Protein AF-A0A346AWP7-F1 (afdb_monomer)

InterPro domains:
  IPR001387 Cro/C1-type, helix-turn-helix domain [PF01381] (228-281)
  IPR001387 Cro/C1-type, helix-turn-helix domain [PS50943] (43-97)
  IPR001387 Cro/C1-type, helix-turn-helix domain [PS50943] (144-189)
  IPR001387 Cro/C1-type, helix-turn-helix domain [PS50943] (228-282)
  IPR001387 Cro/C1-type, helix-turn-helix domain [SM00530] (42-97)
  IPR001387 Cro/C1-type, helix-turn-helix domain [SM00530] (116-189)
  IPR001387 Cro/C1-type, helix-turn-helix domain [SM00530] (227-282)
  IPR001387 Cro/C1-type, helix-turn-helix domain [cd00093] (37-97)
  IPR001387 Cro/C1-type, helix-turn-helix domain [cd00093] (144-189)
  IPR001387 Cro/C1-type, helix-turn-helix domain [cd00093] (225-282)
  IPR010982 Lambda repressor-like, DNA-binding domain superfamily [G3DSA:1.10.260.40] (39-101)
  IPR010982 Lambda repressor-like, DNA-binding domain superfamily [G3DSA:1.10.260.40] (130-193)
  IPR010982 Lambda repressor-like, DNA-binding domain superfamily [G3DSA:1.10.260.40] (207-285)
  IPR010982 Lambda repressor-like, DNA-binding domain superfamily [SSF47413] (32-103)
  IPR010982 Lambda repressor-like, DNA-binding domain superfamily [SSF47413] (128-192)
  IPR010982 Lambda repressor-like, DNA-binding domain superfamily [SSF47413] (218-283)

Radius of gyration: 27.84 Å; Cα contacts (8 Å, |Δi|>4): 263; chains: 1; bounding box: 75×53×69 Å

Structure (mmCIF, N/CA/C/O backbone):
data_AF-A0A346AWP7-F1
#
_entry.id   AF-A0A346AWP7-F1
#
loop_
_atom_site.group_PDB
_atom_site.id
_atom_site.type_symbol
_atom_site.label_atom_id
_atom_site.label_alt_id
_atom_site.label_comp_id
_atom_site.label_asym_id
_atom_site.label_entity_id
_atom_site.label_seq_id
_atom_site.pdbx_PDB_ins_code
_atom_site.Cartn_x
_atom_site.Cartn_y
_atom_site.Cartn_z
_atom_site.occupancy
_atom_site.B_iso_or_equiv
_atom_site.auth_seq_id
_atom_site.auth_comp_id
_atom_site.auth_asym_id
_atom_site.auth_atom_id
_atom_site.pdbx_PDB_model_num
ATOM 1 N N . MET A 1 1 ? -37.445 35.621 18.943 1.00 57.72 1 MET A N 1
ATOM 2 C CA . MET A 1 1 ? -38.333 35.367 20.108 1.00 57.72 1 MET A CA 1
ATOM 3 C C . MET A 1 1 ? -38.925 33.946 20.122 1.00 57.72 1 MET A C 1
ATOM 5 O O . MET A 1 1 ? -38.941 33.334 21.184 1.00 57.72 1 MET A O 1
ATOM 9 N N . ASN A 1 2 ? -39.336 33.383 18.973 1.00 60.34 2 ASN A N 1
ATOM 10 C CA . ASN A 1 2 ? -39.940 32.038 18.894 1.00 60.34 2 ASN A CA 1
ATOM 11 C C . ASN A 1 2 ? -38.971 30.873 19.168 1.00 60.34 2 ASN A C 1
ATOM 13 O O . ASN A 1 2 ? -39.321 30.001 19.951 1.00 60.34 2 ASN A O 1
ATOM 17 N N . ALA A 1 3 ? -37.734 30.892 18.654 1.00 64.31 3 ALA A N 1
ATOM 18 C CA . ALA A 1 3 ? -36.757 29.816 18.896 1.00 64.31 3 ALA A CA 1
ATOM 19 C C . ALA A 1 3 ? -36.434 29.596 20.389 1.00 64.31 3 ALA A C 1
ATOM 21 O O . ALA A 1 3 ? -36.324 28.461 20.845 1.00 64.31 3 ALA A O 1
ATOM 22 N N . LYS A 1 4 ? -36.370 30.681 21.176 1.00 68.50 4 LYS A N 1
ATOM 23 C CA . LYS A 1 4 ? -36.145 30.625 22.631 1.00 68.50 4 LYS A CA 1
ATOM 24 C C . LYS A 1 4 ? -37.329 29.979 23.360 1.00 68.50 4 LYS A C 1
ATOM 26 O O . LYS A 1 4 ? -37.122 29.154 24.241 1.00 68.50 4 LYS A O 1
ATOM 31 N N . LYS A 1 5 ? -38.567 30.302 22.960 1.00 75.56 5 LYS A N 1
ATOM 32 C CA . LYS A 1 5 ? -39.781 29.665 23.500 1.00 75.56 5 LYS A CA 1
ATOM 33 C C . LYS A 1 5 ? -39.853 28.185 23.129 1.00 75.56 5 LYS A C 1
ATOM 35 O O . LYS A 1 5 ? -40.198 27.379 23.987 1.00 75.56 5 LYS A O 1
ATOM 40 N N . THR A 1 6 ? -39.494 27.829 21.894 1.00 78.81 6 THR A N 1
ATOM 41 C CA . THR A 1 6 ? -39.440 26.432 21.449 1.00 78.81 6 THR A CA 1
ATOM 42 C C . THR A 1 6 ? -38.424 25.652 22.273 1.00 78.81 6 THR A C 1
ATOM 44 O O . THR A 1 6 ? -38.807 24.666 22.882 1.00 78.81 6 THR A O 1
ATOM 47 N N . PHE A 1 7 ? -37.188 26.147 22.408 1.00 78.56 7 PHE A N 1
ATOM 48 C CA . PHE A 1 7 ? -36.145 25.510 23.219 1.00 78.56 7 PHE A CA 1
ATOM 49 C C . PHE A 1 7 ? -36.567 25.300 24.678 1.00 78.56 7 PHE A C 1
ATOM 51 O O . PHE A 1 7 ? -36.438 24.197 25.196 1.00 78.56 7 PHE A O 1
ATOM 58 N N . ILE A 1 8 ? -37.136 26.325 25.325 1.00 82.12 8 ILE A N 1
ATOM 59 C CA . ILE A 1 8 ? -37.627 26.219 26.709 1.00 82.12 8 ILE A CA 1
ATOM 60 C C . ILE A 1 8 ? -38.725 25.153 26.817 1.00 82.12 8 ILE A C 1
ATOM 62 O O . ILE A 1 8 ? -38.750 24.380 27.770 1.00 82.12 8 ILE A O 1
ATOM 66 N N . LYS A 1 9 ? -39.623 25.071 25.829 1.00 83.62 9 LYS A N 1
ATOM 67 C CA . LYS A 1 9 ? -40.693 24.068 25.806 1.00 83.62 9 LYS A CA 1
ATOM 68 C C . LYS A 1 9 ? -40.135 22.654 25.621 1.00 83.62 9 LYS A C 1
ATOM 70 O O . LYS A 1 9 ? -40.591 21.742 26.306 1.00 83.62 9 LYS A O 1
ATOM 75 N N . THR A 1 10 ? -39.138 22.480 24.753 1.00 81.69 10 THR A N 1
ATOM 76 C CA . THR A 1 10 ? -38.460 21.193 24.538 1.00 81.69 10 THR A CA 1
ATOM 77 C C . THR A 1 10 ? -37.672 20.765 25.775 1.00 81.69 10 THR A C 1
ATOM 79 O O . THR A 1 10 ? -37.788 19.619 26.193 1.00 81.69 10 THR A O 1
ATOM 82 N N . ALA A 1 11 ? -36.943 21.689 26.407 1.00 75.69 11 ALA A N 1
ATOM 83 C CA . ALA A 1 11 ? -36.189 21.437 27.633 1.00 75.69 11 ALA A CA 1
ATOM 84 C C . ALA A 1 11 ? -37.111 21.071 28.807 1.00 75.69 11 ALA A C 1
ATOM 86 O O . ALA A 1 11 ? -36.860 20.095 29.504 1.00 75.69 11 ALA A O 1
ATOM 87 N N . ASN A 1 12 ? -38.227 21.789 28.981 1.00 80.38 12 ASN A N 1
ATOM 88 C CA . ASN A 1 12 ? -39.215 21.481 30.020 1.00 80.38 12 ASN A CA 1
ATOM 89 C C . ASN A 1 12 ? -39.913 20.136 29.789 1.00 80.38 12 ASN A C 1
ATOM 91 O O . ASN A 1 12 ? -40.247 19.450 30.754 1.00 80.38 12 ASN A O 1
ATOM 95 N N . LYS A 1 13 ? -40.144 19.758 28.525 1.00 83.56 13 LYS A N 1
ATOM 96 C CA . LYS A 1 13 ? -40.676 18.438 28.177 1.00 83.56 13 LYS A CA 1
ATOM 97 C C . LYS A 1 13 ? -39.662 17.343 28.517 1.00 83.56 13 LYS A C 1
ATOM 99 O O . LYS A 1 13 ? -40.009 16.441 29.261 1.00 83.56 13 LYS A O 1
ATOM 104 N N . ALA A 1 14 ? -38.410 17.488 28.083 1.00 78.69 14 ALA A N 1
ATOM 105 C CA . ALA A 1 14 ? -37.340 16.541 28.398 1.00 78.69 14 ALA A CA 1
ATOM 106 C C . ALA A 1 14 ? -37.115 16.390 29.914 1.00 78.69 14 ALA A C 1
ATOM 108 O O . ALA A 1 14 ? -36.948 15.280 30.404 1.00 78.69 14 ALA A O 1
ATOM 109 N N . ALA A 1 15 ? -37.175 17.491 30.670 1.00 73.56 15 ALA A N 1
ATOM 110 C CA . ALA A 1 15 ? -37.084 17.456 32.127 1.00 73.56 15 ALA A CA 1
ATOM 111 C C . ALA A 1 15 ? -38.273 16.717 32.763 1.00 73.56 15 ALA A C 1
ATOM 113 O O . ALA A 1 15 ? -38.075 15.888 33.645 1.00 73.56 15 ALA A O 1
ATOM 114 N N . ARG A 1 16 ? -39.511 16.971 32.311 1.00 75.31 16 ARG A N 1
ATOM 115 C CA . ARG A 1 16 ? -40.692 16.224 32.780 1.00 75.31 16 ARG A CA 1
ATOM 116 C C . ARG A 1 16 ? -40.589 14.739 32.462 1.00 75.31 16 ARG A C 1
ATOM 118 O O . ARG A 1 16 ? -40.820 13.937 33.356 1.00 75.31 16 ARG A O 1
ATOM 125 N N . ASP A 1 17 ? -40.210 14.396 31.237 1.00 78.38 17 ASP A N 1
ATOM 126 C CA . ASP A 1 17 ? -40.039 13.011 30.798 1.00 78.38 17 ASP A CA 1
ATOM 127 C C . ASP A 1 17 ? -38.960 12.302 31.645 1.00 78.38 17 ASP A C 1
ATOM 129 O O . ASP A 1 17 ? -39.141 11.153 32.033 1.00 78.38 17 ASP A O 1
ATOM 133 N N . PHE A 1 18 ? -37.890 13.009 32.034 1.00 67.31 18 PHE A N 1
ATOM 134 C CA . PHE A 1 18 ? -36.854 12.510 32.946 1.00 67.31 18 PHE A CA 1
ATOM 135 C C . PHE A 1 18 ? -37.365 12.256 34.375 1.00 67.31 18 PHE A C 1
ATOM 137 O O . PHE A 1 18 ? -37.053 11.223 34.961 1.00 67.31 18 PHE A O 1
ATOM 144 N N . TYR A 1 19 ? -38.155 13.171 34.949 1.00 68.69 19 TYR A N 1
ATOM 145 C CA . TYR A 1 19 ? -38.701 13.003 36.306 1.00 68.69 19 TYR A CA 1
ATOM 146 C C . TYR A 1 19 ? -39.868 12.006 36.382 1.00 68.69 19 TYR A C 1
ATOM 148 O O . TYR A 1 19 ? -40.135 11.479 37.461 1.00 68.69 19 TYR A O 1
ATOM 156 N N . LEU A 1 20 ? -40.559 11.760 35.263 1.00 70.94 20 LEU A N 1
ATOM 157 C CA . LEU A 1 20 ? -41.672 10.810 35.148 1.00 70.94 20 LEU A CA 1
ATOM 158 C C . LEU A 1 20 ? -41.229 9.402 34.714 1.00 70.94 20 LEU A C 1
ATOM 160 O O . LEU A 1 20 ? -42.040 8.481 34.764 1.00 70.94 20 LEU A O 1
ATOM 164 N N . ALA A 1 21 ? -39.976 9.220 34.287 1.00 72.00 21 ALA A N 1
ATOM 165 C CA . ALA A 1 21 ? -39.452 7.916 33.903 1.00 72.00 21 ALA A CA 1
ATOM 166 C C . ALA A 1 21 ? -39.427 6.952 35.105 1.00 72.00 21 ALA A C 1
ATOM 168 O O . ALA A 1 21 ? -38.843 7.252 36.147 1.00 72.00 21 ALA A O 1
ATOM 169 N N . GLU A 1 22 ? -40.020 5.764 34.945 1.00 54.31 22 GLU A N 1
ATOM 170 C CA . GLU A 1 22 ? -40.082 4.728 35.992 1.00 54.31 22 GLU A CA 1
ATOM 171 C C . GLU A 1 22 ? -38.691 4.227 36.421 1.00 54.31 22 GLU A C 1
ATOM 173 O O . GLU A 1 22 ? -38.483 3.857 37.577 1.00 54.31 22 GLU A O 1
ATOM 178 N N . LYS A 1 23 ? -37.709 4.266 35.510 1.00 58.88 23 LYS A N 1
ATOM 179 C CA . LYS A 1 23 ? -36.294 4.017 35.804 1.00 58.88 23 LYS A CA 1
ATOM 180 C C . LYS A 1 23 ? -35.550 5.339 35.941 1.00 58.88 23 LYS A C 1
ATOM 182 O O . LYS A 1 23 ? -35.207 5.975 34.946 1.00 58.88 23 LYS A O 1
ATOM 187 N N . LYS A 1 24 ? -35.249 5.720 37.182 1.00 59.69 24 LYS A N 1
ATOM 188 C CA . LYS A 1 24 ? -34.277 6.782 37.460 1.00 59.69 24 LYS A CA 1
ATOM 189 C C . LYS A 1 24 ? -32.898 6.351 36.933 1.00 59.69 24 LYS A C 1
ATOM 191 O O . LYS A 1 24 ? -32.563 5.172 37.061 1.00 59.69 24 LYS A O 1
ATOM 196 N N . PRO A 1 25 ? -32.099 7.264 36.355 1.00 60.28 25 PRO A N 1
ATOM 197 C CA . PRO A 1 25 ? -30.738 6.938 35.958 1.00 60.28 25 PRO A CA 1
ATOM 198 C C . PRO A 1 25 ? -29.930 6.521 37.185 1.00 60.28 25 PRO A C 1
ATOM 200 O O . PRO A 1 25 ? -29.925 7.219 38.200 1.00 60.28 25 PRO A O 1
ATOM 203 N N . ASP A 1 26 ? -29.261 5.380 37.078 1.00 64.81 26 ASP A N 1
ATOM 204 C CA . ASP A 1 26 ? -28.349 4.884 38.099 1.00 64.81 26 ASP A CA 1
ATOM 205 C C . ASP A 1 26 ? -27.021 5.654 38.008 1.00 64.81 26 ASP A C 1
ATOM 207 O O . ASP A 1 26 ? -26.216 5.438 37.103 1.00 64.81 26 ASP A O 1
ATOM 211 N N . VAL A 1 27 ? -26.839 6.609 38.921 1.00 68.06 27 VAL A N 1
ATOM 212 C CA . VAL A 1 27 ? -25.630 7.441 39.087 1.00 68.06 27 VAL A CA 1
ATOM 213 C C . VAL A 1 27 ? -24.784 6.971 40.274 1.00 68.06 27 VAL A C 1
ATOM 215 O O . VAL A 1 27 ? -24.071 7.756 40.894 1.00 68.06 27 VAL A O 1
ATOM 218 N N . THR A 1 28 ? -24.877 5.690 40.630 1.00 78.06 28 THR A N 1
ATOM 219 C CA . THR A 1 28 ? -24.022 5.121 41.673 1.00 78.06 28 THR A CA 1
ATOM 220 C C . THR A 1 28 ? -22.543 5.190 41.289 1.00 78.06 28 THR A C 1
ATOM 222 O O . THR A 1 28 ? -22.169 5.089 40.119 1.00 78.06 28 THR A O 1
ATOM 225 N N . GLU A 1 29 ? -21.682 5.309 42.302 1.00 72.81 29 GLU A N 1
ATOM 226 C CA . GLU A 1 29 ? -20.222 5.232 42.140 1.00 72.81 29 GLU A CA 1
ATOM 227 C C . GLU A 1 29 ? -19.794 3.940 41.427 1.00 72.81 29 GLU A C 1
ATOM 229 O O . GLU A 1 29 ? -18.888 3.960 40.602 1.00 72.81 29 GLU A O 1
ATOM 234 N N . LEU A 1 30 ? 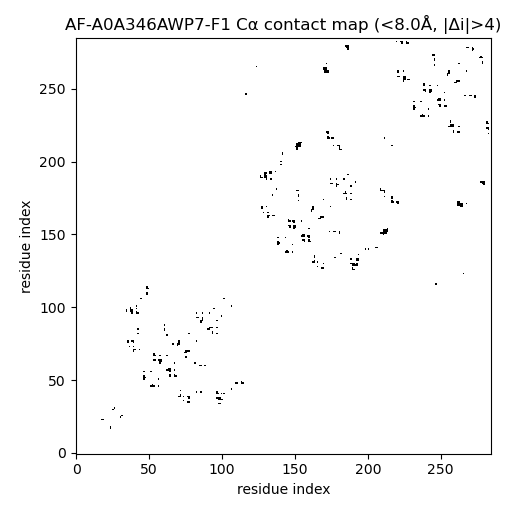-20.500 2.831 41.674 1.00 73.94 30 LEU A N 1
ATOM 235 C CA . LEU A 1 30 ? -20.286 1.555 40.985 1.00 73.94 30 LEU A CA 1
ATOM 236 C C . LEU A 1 30 ? -20.504 1.689 39.475 1.00 73.94 30 LEU A C 1
ATOM 238 O O . LEU A 1 30 ? -19.627 1.335 38.688 1.00 73.94 30 LEU A O 1
ATOM 242 N N . ARG A 1 31 ? -21.633 2.277 39.061 1.00 77.81 31 ARG A N 1
ATOM 243 C CA . ARG A 1 31 ? -21.928 2.491 37.644 1.00 77.81 31 ARG A CA 1
ATOM 244 C C . ARG A 1 31 ? -20.941 3.460 36.994 1.00 77.81 31 ARG A C 1
ATOM 246 O O . ARG A 1 31 ? -20.563 3.278 35.838 1.00 77.81 31 ARG A O 1
ATOM 253 N N . TRP A 1 32 ? -20.495 4.476 37.730 1.00 80.31 32 TRP A N 1
ATOM 254 C CA . TRP A 1 32 ? -19.457 5.395 37.267 1.00 80.31 32 TRP A CA 1
ATOM 255 C C . TRP A 1 32 ? -18.111 4.690 37.047 1.00 80.31 32 TRP A C 1
ATOM 257 O O . TRP A 1 32 ? -17.480 4.895 36.008 1.00 80.31 32 TRP A O 1
ATOM 267 N N . MET A 1 33 ? -17.699 3.819 37.971 1.00 82.75 33 MET A N 1
ATOM 268 C CA . MET A 1 33 ? -16.484 3.011 37.834 1.00 82.75 33 MET A CA 1
ATOM 269 C C . MET A 1 33 ? -16.548 2.089 36.612 1.00 82.75 33 MET A C 1
ATOM 271 O O . MET A 1 33 ? -15.584 2.043 35.855 1.00 82.75 33 MET A O 1
ATOM 275 N N . GLU A 1 34 ? -17.681 1.428 36.361 1.00 85.38 34 GLU A N 1
ATOM 276 C CA . GLU A 1 34 ? -17.884 0.594 35.164 1.00 85.38 34 GLU A CA 1
ATOM 277 C C . GLU A 1 34 ? -17.742 1.394 33.861 1.00 85.38 34 GLU A C 1
ATOM 279 O O . GLU A 1 34 ? -17.097 0.954 32.910 1.00 85.38 34 GLU A O 1
ATOM 284 N N . VAL A 1 35 ? -18.315 2.601 33.807 1.00 86.56 35 VAL A N 1
ATOM 285 C CA . VAL A 1 35 ? -18.195 3.480 32.633 1.00 86.56 35 VAL A CA 1
ATOM 286 C C . VAL A 1 35 ? -16.736 3.881 32.406 1.00 86.56 35 VAL A C 1
ATOM 288 O O . VAL A 1 35 ? -16.258 3.855 31.272 1.00 86.56 35 VAL A O 1
ATOM 291 N N . GLN A 1 36 ? -16.014 4.235 33.472 1.00 90.50 36 GLN A N 1
ATOM 292 C CA . GLN A 1 36 ? -14.599 4.601 33.386 1.00 90.50 36 GLN A CA 1
ATOM 293 C C . GLN A 1 36 ? -13.711 3.418 32.994 1.00 90.50 36 GLN A C 1
ATOM 295 O O . GLN A 1 36 ? -12.781 3.584 32.202 1.00 90.50 36 GLN A O 1
ATOM 300 N N . GLU A 1 37 ? -14.015 2.230 33.511 1.00 88.69 37 GLU A N 1
ATOM 301 C CA . GLU A 1 37 ? -13.379 0.971 33.137 1.00 88.69 37 GLU A CA 1
ATOM 302 C C . GLU A 1 37 ? -13.527 0.714 31.637 1.00 88.69 37 GLU A C 1
ATOM 304 O O . GLU A 1 37 ? -12.525 0.544 30.942 1.00 88.69 37 GLU A O 1
ATOM 309 N N . ARG A 1 38 ? -14.756 0.789 31.117 1.00 90.62 38 ARG A N 1
ATOM 310 C CA . ARG A 1 38 ? -15.041 0.588 29.693 1.00 90.62 38 ARG A CA 1
ATOM 311 C C . ARG A 1 38 ? -14.320 1.602 28.811 1.00 90.62 38 ARG A C 1
ATOM 313 O O . ARG A 1 38 ? -13.653 1.215 27.856 1.00 90.62 38 ARG A O 1
ATOM 320 N N . ILE A 1 39 ? -14.389 2.893 29.148 1.00 92.69 39 ILE A N 1
ATOM 321 C CA . ILE A 1 39 ? -13.663 3.935 28.403 1.00 92.69 39 ILE A CA 1
ATOM 322 C C . ILE A 1 39 ? -12.169 3.611 28.380 1.00 92.69 39 ILE A C 1
ATOM 324 O O . ILE A 1 39 ? -11.540 3.657 27.325 1.00 92.69 39 ILE A O 1
ATOM 328 N N . ARG A 1 40 ? -11.586 3.254 29.530 1.00 93.19 40 ARG A N 1
ATOM 329 C CA . ARG A 1 40 ? -10.167 2.900 29.614 1.00 93.19 40 ARG A CA 1
ATOM 330 C C . ARG A 1 40 ? -9.833 1.716 28.710 1.00 93.19 40 ARG A C 1
ATOM 332 O O . ARG A 1 40 ? -8.873 1.812 27.946 1.00 93.19 40 ARG A O 1
ATOM 339 N N . GLN A 1 41 ? -10.604 0.634 28.786 1.00 89.75 41 GLN A N 1
ATOM 340 C CA . GLN A 1 41 ? -10.407 -0.558 27.961 1.00 89.75 41 GLN A CA 1
ATOM 341 C C . GLN A 1 41 ? -10.474 -0.214 26.472 1.00 89.75 41 GLN A C 1
ATOM 343 O O . GLN A 1 41 ? -9.572 -0.590 25.726 1.00 89.75 41 GLN A O 1
ATOM 348 N N . ASN A 1 42 ? -11.450 0.598 26.064 1.00 90.81 42 ASN A N 1
ATOM 349 C CA . ASN A 1 42 ? -11.592 1.057 24.685 1.00 90.81 42 ASN A CA 1
ATOM 350 C C . ASN A 1 42 ? -10.359 1.842 24.224 1.00 90.81 42 ASN A C 1
ATOM 352 O O . ASN A 1 42 ? -9.793 1.533 23.181 1.00 90.81 42 ASN A O 1
ATOM 356 N N . LEU A 1 43 ? -9.883 2.817 25.005 1.00 92.31 43 LEU A N 1
ATOM 357 C CA . LEU A 1 43 ? -8.692 3.603 24.651 1.00 92.31 43 LEU A CA 1
ATOM 358 C C . LEU A 1 43 ? -7.418 2.744 24.578 1.00 92.31 43 LEU A C 1
ATOM 360 O O . LEU A 1 43 ? -6.604 2.930 23.671 1.00 92.31 43 LEU A O 1
ATOM 364 N N . VAL A 1 44 ? -7.250 1.789 25.501 1.00 90.31 44 VAL A N 1
ATOM 365 C CA . VAL A 1 44 ? -6.139 0.820 25.482 1.00 90.31 44 VAL A CA 1
ATOM 366 C C . VAL A 1 44 ? -6.210 -0.050 24.231 1.00 90.31 44 VAL A C 1
ATOM 368 O O . VAL A 1 44 ? -5.194 -0.230 23.557 1.00 90.31 44 VAL A O 1
ATOM 371 N N . LEU A 1 45 ? -7.401 -0.548 23.902 1.00 85.88 45 LEU A N 1
ATOM 372 C CA . LEU A 1 45 ? -7.664 -1.353 22.717 1.00 85.88 45 LEU A CA 1
ATOM 373 C C . LEU A 1 45 ? -7.319 -0.558 21.456 1.00 85.88 45 LEU A C 1
ATOM 375 O O . LEU A 1 45 ? -6.495 -1.030 20.681 1.00 85.88 45 LEU A O 1
ATOM 379 N N . ILE A 1 46 ? -7.810 0.681 21.301 1.00 86.19 46 ILE A N 1
ATOM 380 C CA . ILE A 1 46 ? -7.417 1.564 20.188 1.00 86.19 46 ILE A CA 1
ATOM 381 C C . ILE A 1 46 ? -5.895 1.740 20.137 1.00 86.19 46 ILE A C 1
ATOM 383 O O . ILE A 1 46 ? -5.285 1.554 19.088 1.00 86.19 46 ILE A O 1
ATOM 387 N N . ARG A 1 47 ? -5.231 2.052 21.254 1.00 89.75 47 ARG A N 1
ATOM 388 C CA . ARG A 1 47 ? -3.771 2.236 21.244 1.00 89.75 47 ARG A CA 1
ATOM 389 C C . ARG A 1 47 ? -3.035 0.972 20.778 1.00 89.75 47 ARG A C 1
ATOM 391 O O . ARG A 1 47 ? -2.108 1.064 19.969 1.00 89.75 47 ARG A O 1
ATOM 398 N N . ASN A 1 48 ? -3.434 -0.189 21.294 1.00 84.19 48 ASN A N 1
ATOM 399 C CA . ASN A 1 48 ? -2.848 -1.482 20.943 1.00 84.19 48 ASN A CA 1
ATOM 400 C C . ASN A 1 48 ? -3.125 -1.849 19.481 1.00 84.19 48 ASN A C 1
ATOM 402 O O . ASN A 1 48 ? -2.218 -2.309 18.793 1.00 84.19 48 ASN A O 1
ATOM 406 N N . MET A 1 49 ? -4.333 -1.568 18.992 1.00 76.31 49 MET A N 1
ATOM 407 C CA . MET A 1 49 ? -4.749 -1.737 17.599 1.00 76.31 49 MET A CA 1
ATOM 408 C C . MET A 1 49 ? -3.831 -0.987 16.627 1.00 76.31 49 MET A C 1
ATOM 410 O O . MET A 1 49 ? -3.433 -1.522 15.596 1.00 76.31 49 MET A O 1
ATOM 414 N N . TYR A 1 50 ? -3.413 0.226 16.982 1.00 79.19 50 TYR A N 1
ATOM 415 C CA . TYR A 1 50 ? -2.450 0.994 16.189 1.00 79.19 50 TYR A CA 1
ATOM 416 C C . TYR A 1 50 ? -0.978 0.629 16.479 1.00 79.19 50 TYR A C 1
ATOM 418 O O . TYR A 1 50 ? -0.067 1.273 15.955 1.00 79.19 50 TYR A O 1
ATOM 426 N N . GLY A 1 51 ? -0.716 -0.396 17.300 1.00 78.00 51 GLY A N 1
ATOM 427 C CA . GLY A 1 51 ? 0.627 -0.890 17.617 1.00 78.00 51 GLY A CA 1
ATOM 428 C C . GLY A 1 51 ? 1.505 0.120 18.358 1.00 78.00 51 GLY A C 1
ATOM 429 O O . GLY A 1 51 ? 2.733 0.057 18.272 1.00 78.00 51 GLY A O 1
ATOM 430 N N . MET A 1 52 ? 0.897 1.089 19.045 1.00 84.75 52 MET A N 1
ATOM 431 C CA . MET A 1 52 ? 1.619 2.187 19.678 1.00 84.75 52 MET A CA 1
ATOM 432 C C . MET A 1 52 ? 2.013 1.827 21.108 1.00 84.75 52 MET A C 1
ATOM 434 O O . MET A 1 52 ? 1.195 1.348 21.894 1.00 84.75 52 MET A O 1
ATOM 438 N N . SER A 1 53 ? 3.254 2.135 21.492 1.00 90.88 53 SER A N 1
ATOM 439 C CA . SER A 1 53 ? 3.633 2.131 22.907 1.00 90.88 53 SER A CA 1
ATOM 440 C C . SER A 1 53 ? 2.911 3.258 23.654 1.00 90.88 53 SER A C 1
ATOM 442 O O . SER A 1 53 ? 2.510 4.256 23.052 1.00 90.88 53 SER A O 1
ATOM 444 N N . GLN A 1 54 ? 2.775 3.139 24.977 1.00 92.31 54 GLN A N 1
ATOM 445 C CA . GLN A 1 54 ? 2.191 4.200 25.814 1.00 92.31 54 GLN A CA 1
ATOM 446 C C . GLN A 1 54 ? 2.897 5.546 25.606 1.00 92.31 54 GLN A C 1
ATOM 448 O O . GLN A 1 54 ? 2.243 6.579 25.496 1.00 92.31 54 GLN A O 1
ATOM 453 N N . LYS A 1 55 ? 4.233 5.522 25.497 1.00 91.75 55 LYS A N 1
ATOM 454 C CA . LYS A 1 55 ? 5.045 6.715 25.241 1.00 91.75 55 LYS A CA 1
ATOM 455 C C . LYS A 1 55 ? 4.757 7.304 23.861 1.00 91.75 55 LYS A C 1
ATOM 457 O O . LYS A 1 55 ? 4.446 8.481 23.774 1.00 91.75 55 LYS A O 1
ATOM 462 N N . HIS A 1 56 ? 4.784 6.481 22.813 1.00 90.12 56 HIS A N 1
ATOM 463 C CA . HIS A 1 56 ? 4.520 6.945 21.451 1.00 90.12 56 HIS A CA 1
ATOM 464 C C . HIS A 1 56 ? 3.100 7.513 21.306 1.00 90.12 56 HIS A C 1
ATOM 466 O O . HIS A 1 56 ? 2.917 8.561 20.698 1.00 90.12 56 HIS A O 1
ATOM 472 N N . CYS A 1 57 ? 2.104 6.866 21.916 1.00 91.50 57 CYS A N 1
ATOM 473 C CA . CYS A 1 57 ? 0.730 7.363 21.941 1.00 91.50 57 CYS A CA 1
ATOM 474 C C . CYS A 1 57 ? 0.629 8.708 22.674 1.00 91.50 57 CYS A C 1
ATOM 476 O O . CYS A 1 57 ? -0.000 9.639 22.182 1.00 91.50 57 CYS A O 1
ATOM 478 N N . ALA A 1 58 ? 1.292 8.841 23.825 1.00 93.62 58 ALA A N 1
ATOM 479 C CA . ALA A 1 58 ? 1.322 10.096 24.563 1.00 93.62 58 ALA A CA 1
ATOM 480 C C . ALA A 1 58 ? 1.953 11.229 23.741 1.00 93.62 58 ALA A C 1
ATOM 482 O O . ALA A 1 58 ? 1.355 12.297 23.631 1.00 93.62 58 ALA A O 1
ATOM 483 N N . ASP A 1 59 ? 3.099 10.971 23.107 1.00 92.19 59 ASP A N 1
ATOM 484 C CA . ASP A 1 59 ? 3.790 11.943 22.258 1.00 92.19 59 ASP A CA 1
ATOM 485 C C . ASP A 1 59 ? 2.907 12.364 21.066 1.00 92.19 59 ASP A C 1
ATOM 487 O O . ASP A 1 59 ? 2.769 13.554 20.787 1.00 92.19 59 ASP A O 1
ATOM 491 N N . LEU A 1 60 ? 2.234 11.405 20.416 1.00 91.25 60 LEU A N 1
ATOM 492 C CA . LEU A 1 60 ? 1.328 11.651 19.288 1.00 91.25 60 LEU A CA 1
ATOM 493 C C . LEU A 1 60 ? 0.113 12.504 19.674 1.00 91.25 60 LEU A C 1
ATOM 495 O O . LEU A 1 60 ? -0.293 13.390 18.926 1.00 91.25 60 LEU A O 1
ATOM 499 N N . LEU A 1 61 ? -0.487 12.223 20.831 1.00 91.81 61 LEU A N 1
ATOM 500 C CA . LEU A 1 61 ? -1.682 12.920 21.309 1.00 91.81 61 LEU A CA 1
ATOM 501 C C . LEU A 1 61 ? -1.352 14.232 22.040 1.00 91.81 61 LEU A C 1
ATOM 503 O O . LEU A 1 61 ? -2.264 14.950 22.454 1.00 91.81 61 LEU A O 1
ATOM 507 N N . GLY A 1 62 ? -0.069 14.547 22.241 1.00 92.00 62 GLY A N 1
ATOM 508 C CA . GLY A 1 62 ? 0.359 15.685 23.056 1.00 92.00 62 GLY A CA 1
ATOM 509 C C . GLY A 1 62 ? -0.044 15.542 24.530 1.00 92.00 62 GLY A C 1
ATOM 510 O O . GLY A 1 62 ? -0.425 16.520 25.176 1.00 92.00 62 GLY A O 1
ATOM 511 N N . LEU A 1 63 ? -0.018 14.315 25.053 1.00 93.19 63 LEU A N 1
ATOM 512 C CA . LEU A 1 63 ? -0.321 13.964 26.439 1.00 93.19 63 LEU A CA 1
ATOM 513 C C . LEU A 1 63 ? 0.960 13.612 27.204 1.00 93.19 63 LEU A C 1
ATOM 515 O O . LEU A 1 63 ? 1.985 13.262 26.631 1.00 93.19 63 LEU A O 1
ATOM 519 N N . ASN A 1 64 ? 0.903 13.663 28.535 1.00 94.19 64 ASN A N 1
ATOM 520 C CA . ASN A 1 64 ? 2.026 13.229 29.363 1.00 94.19 64 ASN A CA 1
ATOM 521 C C . ASN A 1 64 ? 2.115 11.683 29.373 1.00 94.19 64 ASN A C 1
ATOM 523 O O . ASN A 1 64 ? 1.136 11.039 29.761 1.00 94.19 64 ASN A O 1
ATOM 527 N N . PRO A 1 65 ? 3.269 11.061 29.054 1.00 94.00 65 PRO A N 1
ATOM 528 C CA . PRO A 1 65 ? 3.429 9.604 29.107 1.00 94.00 65 PRO A CA 1
ATOM 529 C C . PRO A 1 65 ? 3.084 8.980 30.468 1.00 94.00 65 PRO A C 1
ATOM 531 O O . PRO A 1 65 ? 2.512 7.892 30.526 1.00 94.00 65 PRO A O 1
ATOM 534 N N . LYS A 1 66 ? 3.367 9.681 31.577 1.00 94.56 66 LYS A N 1
ATOM 535 C CA . LYS A 1 66 ? 2.996 9.231 32.931 1.00 94.56 66 LYS A CA 1
ATOM 536 C C . LYS A 1 66 ? 1.483 9.245 33.146 1.00 94.56 66 LYS A C 1
ATOM 538 O O . LYS A 1 66 ? 0.968 8.376 33.840 1.00 94.56 66 LYS A O 1
ATOM 543 N N . TYR A 1 67 ? 0.782 10.211 32.549 1.00 94.06 67 TYR A N 1
ATOM 544 C CA . TYR A 1 67 ? -0.679 10.271 32.596 1.00 94.06 67 TYR A CA 1
ATOM 545 C C . TYR A 1 67 ? -1.293 9.087 31.851 1.00 94.06 67 TYR A C 1
ATOM 547 O O . TYR A 1 67 ? -2.135 8.401 32.421 1.00 94.06 67 TYR A O 1
ATOM 555 N N . VAL A 1 68 ? -0.822 8.802 30.631 1.00 92.88 68 VAL A N 1
ATOM 556 C CA . VAL A 1 68 ? -1.292 7.650 29.845 1.00 92.88 68 VAL A CA 1
ATOM 557 C C . VAL A 1 68 ? -1.047 6.349 30.613 1.00 92.88 68 VAL A C 1
ATOM 559 O O . VAL A 1 68 ? -1.974 5.574 30.807 1.00 92.88 68 VAL A O 1
ATOM 562 N N . ASN A 1 69 ? 0.151 6.149 31.168 1.00 93.69 69 ASN A N 1
ATOM 563 C CA . ASN A 1 69 ? 0.442 4.970 31.986 1.00 93.69 69 ASN A CA 1
ATOM 564 C C . ASN A 1 69 ? -0.464 4.856 33.230 1.00 93.69 69 ASN A C 1
ATOM 566 O O . ASN A 1 69 ? -0.961 3.774 33.530 1.00 93.69 69 ASN A O 1
ATOM 570 N N . ALA A 1 70 ? -0.684 5.944 33.973 1.00 92.12 70 ALA A N 1
ATOM 571 C CA . ALA A 1 70 ? -1.551 5.926 35.151 1.00 92.12 70 ALA A CA 1
ATOM 572 C C . ALA A 1 70 ? -3.015 5.649 34.779 1.00 92.12 70 ALA A C 1
ATOM 574 O O . ALA A 1 70 ? -3.673 4.856 35.451 1.00 92.12 70 ALA A O 1
ATOM 575 N N . MET A 1 71 ? -3.496 6.252 33.691 1.00 94.19 71 MET A N 1
ATOM 576 C CA . MET A 1 71 ? -4.839 6.033 33.168 1.00 94.19 71 MET A CA 1
ATOM 577 C C . MET A 1 71 ? -5.045 4.572 32.777 1.00 94.19 71 MET A C 1
ATOM 579 O O . MET A 1 71 ? -5.999 3.967 33.239 1.00 94.19 71 MET A O 1
ATOM 583 N N . GLU A 1 72 ? -4.146 3.981 31.987 1.00 92.94 72 GLU A N 1
ATOM 584 C CA . GLU A 1 72 ? -4.288 2.594 31.516 1.00 92.94 72 GLU A CA 1
ATOM 585 C C . GLU A 1 72 ? -4.230 1.554 32.636 1.00 92.94 72 GLU A C 1
ATOM 587 O O . GLU A 1 72 ? -4.857 0.505 32.532 1.00 92.94 72 GLU A O 1
ATOM 592 N N . ASN A 1 73 ? -3.535 1.866 33.730 1.00 90.12 73 ASN A N 1
ATOM 593 C CA . ASN A 1 73 ? -3.489 1.023 34.925 1.00 90.12 73 ASN A CA 1
ATOM 594 C C . ASN A 1 73 ? -4.687 1.241 35.871 1.00 90.12 73 ASN A C 1
ATOM 596 O O . ASN A 1 73 ? -4.661 0.754 36.997 1.00 90.12 73 ASN A O 1
ATOM 600 N N . GLY A 1 74 ? -5.683 2.044 35.481 1.00 87.69 74 GLY A N 1
ATOM 601 C CA . GLY A 1 74 ? -6.850 2.352 36.313 1.00 87.69 74 GLY A CA 1
ATOM 602 C C . GLY A 1 74 ? -6.554 3.261 37.508 1.00 87.69 74 GLY A C 1
ATOM 603 O O . GLY A 1 74 ? -7.429 3.489 38.335 1.00 87.69 74 GLY A O 1
ATOM 604 N N . ARG A 1 75 ? -5.337 3.820 37.603 1.00 86.44 75 ARG A N 1
ATOM 605 C CA . ARG A 1 75 ? -4.987 4.778 38.661 1.00 86.44 75 ARG A CA 1
ATOM 606 C C . ARG A 1 75 ? -5.663 6.123 38.436 1.00 86.44 75 ARG A C 1
ATOM 608 O O . ARG A 1 75 ? -5.999 6.776 39.415 1.00 86.44 75 ARG A O 1
ATOM 615 N N . TYR A 1 76 ? -5.862 6.518 37.174 1.00 90.94 76 TYR A N 1
ATOM 616 C CA . TYR A 1 76 ? -6.569 7.740 36.779 1.00 90.94 76 TYR A CA 1
ATOM 617 C C . TYR A 1 76 ? -7.701 7.458 35.793 1.00 90.94 76 TYR A C 1
ATOM 619 O O . TYR A 1 76 ? -7.623 6.553 34.967 1.00 90.94 76 TYR A O 1
ATOM 627 N N . TYR A 1 77 ? -8.719 8.313 35.829 1.00 91.56 77 TYR A N 1
ATOM 628 C CA . TYR A 1 77 ? -9.781 8.327 34.832 1.00 91.56 77 TYR A CA 1
ATOM 629 C C . TYR A 1 77 ? -9.347 9.027 33.542 1.00 91.56 77 TYR A C 1
ATOM 631 O O . TYR A 1 77 ? -8.538 9.969 33.537 1.00 91.56 77 TYR A O 1
ATOM 639 N N . ALA A 1 78 ? -9.904 8.562 32.425 1.00 91.88 78 ALA A N 1
ATOM 640 C CA . ALA A 1 78 ? -9.702 9.201 31.139 1.00 91.88 78 ALA A CA 1
ATOM 641 C C . ALA A 1 78 ? -10.403 10.565 31.147 1.00 91.88 78 ALA A C 1
ATOM 643 O O . ALA A 1 78 ? -11.604 10.680 31.381 1.00 91.88 78 ALA A O 1
ATOM 644 N N . SER A 1 79 ? -9.644 11.628 30.894 1.00 92.88 79 SER A N 1
ATOM 645 C CA . SER A 1 79 ? -10.216 12.966 30.776 1.00 92.88 79 SER A CA 1
ATOM 646 C C . SER A 1 79 ? -11.011 13.074 29.477 1.00 92.88 79 SER A C 1
ATOM 648 O O . SER A 1 79 ? -10.646 12.465 28.470 1.00 92.88 79 SER A O 1
ATOM 650 N N . LEU A 1 80 ? -12.042 13.925 29.453 1.00 92.56 80 LEU A N 1
ATOM 651 C CA . LEU A 1 80 ? -12.785 14.215 28.220 1.00 92.56 80 LEU A CA 1
ATOM 652 C C . LEU A 1 80 ? -11.850 14.676 27.090 1.00 92.56 80 LEU A C 1
ATOM 654 O O . LEU A 1 80 ? -12.042 14.304 25.937 1.00 92.56 80 LEU A O 1
ATOM 658 N N . ARG A 1 81 ? -10.794 15.428 27.432 1.00 92.75 81 ARG A N 1
ATOM 659 C CA . ARG A 1 81 ? -9.740 15.819 26.489 1.00 92.75 81 ARG A CA 1
ATOM 660 C C . ARG A 1 81 ? -9.035 14.602 25.889 1.00 92.75 81 ARG A C 1
ATOM 662 O O . ARG A 1 81 ? -8.833 14.579 24.684 1.00 92.75 81 ARG A O 1
ATOM 669 N N . CYS A 1 82 ? -8.667 13.614 26.704 1.00 93.38 82 CYS A N 1
ATOM 670 C CA . CYS A 1 82 ? -8.050 12.374 26.232 1.00 93.38 82 CYS A CA 1
ATOM 671 C C . CYS A 1 82 ? -8.977 11.639 25.251 1.00 93.38 82 CYS A C 1
ATOM 673 O O . CYS A 1 82 ? -8.579 11.370 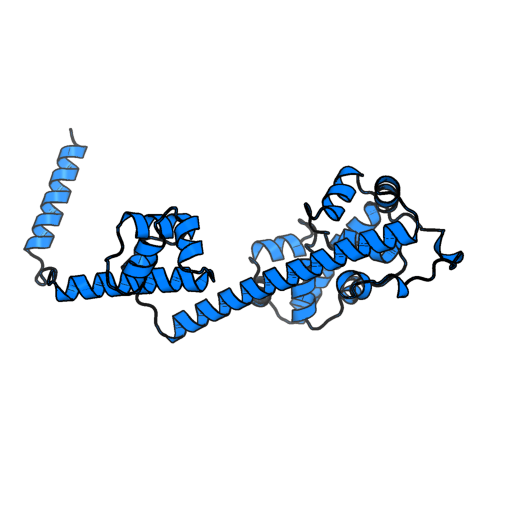24.122 1.00 93.38 82 CYS A O 1
ATOM 675 N N . VAL A 1 83 ? -10.238 11.414 25.637 1.00 94.69 83 VAL A N 1
ATOM 676 C CA . VAL A 1 83 ? -11.237 10.735 24.789 1.00 94.69 83 VAL A CA 1
ATOM 677 C C . VAL A 1 83 ? -11.451 11.485 23.470 1.00 94.69 83 VAL A C 1
ATOM 679 O O . VAL A 1 83 ? -11.469 10.882 22.398 1.00 94.69 83 VAL A O 1
ATOM 682 N N . TRP A 1 84 ? -11.558 12.815 23.528 1.00 95.12 84 TRP A N 1
ATOM 683 C CA . TRP A 1 84 ? -11.699 13.654 22.342 1.00 95.12 84 TRP A CA 1
ATOM 684 C C . TRP A 1 84 ? -10.475 13.568 21.422 1.00 95.12 84 TRP A C 1
ATOM 686 O O . TRP A 1 84 ? -10.636 13.411 20.215 1.00 95.12 84 TRP A O 1
ATOM 696 N N . LEU A 1 85 ? -9.257 13.600 21.974 1.00 94.12 85 LEU A N 1
ATOM 697 C CA . LEU A 1 85 ? -8.025 13.467 21.191 1.00 94.12 85 LEU A CA 1
ATOM 698 C C . LEU A 1 85 ? -7.956 12.120 20.472 1.00 94.12 85 LEU A C 1
ATOM 700 O O . LEU A 1 85 ? -7.643 12.095 19.286 1.00 94.12 85 LEU A O 1
ATOM 704 N N . PHE A 1 86 ? -8.309 11.021 21.143 1.00 92.81 86 PHE A N 1
ATOM 705 C CA . PHE A 1 86 ? -8.404 9.713 20.491 1.00 92.81 86 PHE A CA 1
ATOM 706 C C . PHE A 1 86 ? -9.416 9.728 19.342 1.00 92.81 86 PHE A C 1
ATOM 708 O O . PHE A 1 86 ? -9.118 9.254 18.248 1.00 92.81 86 PHE A O 1
ATOM 715 N N . SER A 1 87 ? -10.589 10.326 19.556 1.00 91.44 87 SER A N 1
ATOM 716 C CA . SER A 1 87 ? -11.608 10.432 18.511 1.00 91.44 87 SER A CA 1
ATOM 717 C C . SER A 1 87 ? -11.100 11.171 17.272 1.00 91.44 87 SER A C 1
ATOM 719 O O . SER A 1 87 ? -11.285 10.690 16.156 1.00 91.44 87 SER A O 1
ATOM 721 N N . GLN A 1 88 ? -10.428 12.310 17.456 1.00 91.81 88 GLN A N 1
ATOM 722 C CA . GLN A 1 88 ? -9.926 13.104 16.334 1.00 91.81 88 GLN A CA 1
ATOM 723 C C . GLN A 1 88 ? -8.732 12.446 15.642 1.00 91.81 88 GLN A C 1
ATOM 725 O O . GLN A 1 88 ? -8.682 12.393 14.418 1.00 91.81 88 GLN A O 1
ATOM 730 N N . MET A 1 89 ? -7.778 11.929 16.416 1.00 88.12 89 MET A N 1
ATOM 731 C CA . MET A 1 89 ? -6.525 11.403 15.874 1.00 88.12 89 MET A CA 1
ATOM 732 C C . MET A 1 89 ? -6.699 10.058 15.177 1.00 88.12 89 MET A C 1
ATOM 734 O O . MET A 1 89 ? -6.032 9.795 14.178 1.00 88.12 89 MET A O 1
ATOM 738 N N . PHE A 1 90 ? -7.607 9.222 15.679 1.00 84.94 90 PHE A N 1
ATOM 739 C CA . PHE A 1 90 ? -7.880 7.907 15.106 1.00 84.94 90 PHE A CA 1
ATOM 740 C C . PHE A 1 90 ? -9.134 7.888 14.223 1.00 84.94 90 PHE A C 1
ATOM 742 O O . PHE A 1 90 ? -9.449 6.851 13.649 1.00 84.94 90 PHE A O 1
ATOM 749 N N . TYR A 1 91 ? -9.821 9.026 14.066 1.00 84.06 91 TYR A N 1
ATOM 750 C CA . TYR A 1 91 ? -11.068 9.151 13.300 1.00 84.06 91 TYR A CA 1
ATOM 751 C C . TYR A 1 91 ? -12.171 8.200 13.791 1.00 84.06 91 TYR A C 1
ATOM 753 O O . TYR A 1 91 ? -12.935 7.643 13.003 1.00 84.06 91 TYR A O 1
ATOM 761 N N . ILE A 1 92 ? -12.255 8.020 15.110 1.00 85.69 92 ILE A N 1
ATOM 762 C CA . ILE A 1 92 ? -13.213 7.122 15.761 1.00 85.69 92 ILE A CA 1
ATOM 763 C C . ILE A 1 92 ? -14.325 7.959 16.400 1.00 85.69 92 ILE A C 1
ATOM 765 O O . ILE A 1 92 ? -14.026 8.911 17.127 1.00 85.69 92 ILE A O 1
ATOM 769 N N . PRO A 1 93 ? -15.612 7.643 16.181 1.00 89.44 93 PRO A N 1
ATOM 770 C CA . PRO A 1 93 ? -16.704 8.341 16.850 1.00 89.44 93 PRO A CA 1
ATOM 771 C C . PRO A 1 93 ? -16.593 8.253 18.379 1.00 89.44 93 PRO A C 1
ATOM 773 O O . PRO A 1 93 ? -16.383 7.173 18.925 1.00 89.44 93 PRO A O 1
ATOM 776 N N . ILE A 1 94 ? -16.801 9.373 19.085 1.00 90.06 94 ILE A N 1
ATOM 777 C CA . ILE A 1 94 ? -16.732 9.419 20.561 1.00 90.06 94 ILE A CA 1
ATOM 778 C C . ILE A 1 94 ? -17.682 8.399 21.203 1.00 90.06 94 ILE A C 1
ATOM 780 O O . ILE A 1 94 ? -17.301 7.759 22.177 1.00 90.06 94 ILE A O 1
ATOM 784 N N . GLY A 1 95 ? -18.882 8.208 20.642 1.00 88.19 95 GLY A N 1
ATOM 785 C CA . GLY A 1 95 ? -19.846 7.227 21.155 1.00 88.19 95 GLY A CA 1
ATOM 786 C C . GLY A 1 95 ? -19.269 5.811 21.208 1.00 88.19 95 GLY A C 1
ATOM 787 O O . GLY A 1 95 ? -19.429 5.123 22.209 1.00 88.19 95 GLY A O 1
ATOM 788 N N . LEU A 1 96 ? -18.482 5.418 20.202 1.00 87.12 96 LEU A N 1
ATOM 789 C CA . LEU A 1 96 ? -17.830 4.108 20.170 1.00 87.12 96 LEU A CA 1
ATOM 790 C C . LEU A 1 96 ? -16.747 3.983 21.253 1.00 87.12 96 LEU A C 1
ATOM 792 O O . LEU A 1 96 ? -16.592 2.927 21.850 1.00 87.12 96 LEU A O 1
ATOM 796 N N . LEU A 1 97 ? -16.045 5.072 21.579 1.00 88.81 97 LEU A N 1
ATOM 797 C CA . LEU A 1 97 ? -15.053 5.076 22.660 1.00 88.81 97 LEU A CA 1
ATOM 798 C C . LEU A 1 97 ? -15.689 4.984 24.056 1.00 88.81 97 LEU A C 1
ATOM 800 O O . LEU A 1 97 ? -15.034 4.517 24.984 1.00 88.81 97 LEU A O 1
ATOM 804 N N . VAL A 1 98 ? -16.937 5.432 24.218 1.00 90.38 98 VAL A N 1
ATOM 805 C CA . VAL A 1 98 ? -17.589 5.577 25.532 1.00 90.38 98 VAL A CA 1
ATOM 806 C C . VAL A 1 98 ? -18.596 4.468 25.836 1.00 90.38 98 VAL A C 1
ATOM 808 O O . VAL A 1 98 ? -18.672 3.995 26.973 1.00 90.38 98 VAL A O 1
ATOM 811 N N . GLU A 1 99 ? -19.388 4.069 24.848 1.00 88.25 99 GLU A N 1
ATOM 812 C CA . GLU A 1 99 ? -20.573 3.227 25.046 1.00 88.25 99 GLU A CA 1
ATOM 813 C C . GLU A 1 99 ? -20.348 1.778 24.624 1.00 88.25 99 GLU A C 1
ATOM 815 O O . GLU A 1 99 ? -21.005 0.889 25.156 1.00 88.25 99 GLU A O 1
ATOM 820 N N . HIS A 1 100 ? -19.435 1.532 23.686 1.00 86.31 100 HIS A N 1
ATOM 821 C CA . HIS A 1 100 ? -19.275 0.211 23.097 1.00 86.31 100 HIS A CA 1
ATOM 822 C C . HIS A 1 100 ? -18.517 -0.745 24.026 1.00 86.31 100 HIS A C 1
ATOM 824 O O . HIS A 1 100 ? -17.492 -0.376 24.606 1.00 86.31 100 HIS A O 1
ATOM 830 N N . GLU A 1 101 ? -19.036 -1.965 24.144 1.00 83.56 101 GLU A N 1
ATOM 831 C CA . GLU A 1 101 ? -18.439 -3.084 24.871 1.00 83.56 101 GLU A CA 1
ATOM 832 C C . GLU A 1 101 ? -17.962 -4.105 23.845 1.00 83.56 101 GLU A C 1
ATOM 834 O O . GLU A 1 101 ? -18.771 -4.723 23.155 1.00 83.56 101 GLU A O 1
ATOM 839 N N . TRP A 1 102 ? -16.645 -4.245 23.722 1.00 76.69 102 TRP A N 1
ATOM 840 C CA . TRP A 1 102 ? -16.044 -5.189 22.789 1.00 76.69 102 TRP A CA 1
ATOM 841 C C . TRP A 1 102 ? -16.143 -6.605 23.350 1.00 76.69 102 TRP A C 1
ATOM 843 O O . TRP A 1 102 ? -15.693 -6.865 24.467 1.00 76.69 102 TRP A O 1
ATOM 853 N N . GLY A 1 103 ? -16.681 -7.533 22.561 1.00 78.38 103 GLY A N 1
ATOM 854 C CA . GLY A 1 103 ? -16.541 -8.961 22.847 1.00 78.38 103 GLY A CA 1
ATOM 855 C C . GLY A 1 103 ? -15.099 -9.437 22.630 1.00 78.38 103 GLY A C 1
ATOM 856 O O . GLY A 1 103 ? -14.355 -8.844 21.846 1.00 78.38 103 GLY A O 1
ATOM 857 N N . GLU A 1 104 ? -14.703 -10.534 23.285 1.00 73.31 104 GLU A N 1
ATOM 858 C CA . GLU A 1 104 ? -13.377 -11.145 23.084 1.00 73.31 104 GLU A CA 1
ATOM 859 C C . GLU A 1 104 ? -13.148 -11.543 21.617 1.00 73.31 104 GLU A C 1
ATOM 861 O O . GLU A 1 104 ? -12.096 -11.245 21.053 1.00 73.31 104 GLU A O 1
ATOM 866 N N . GLU A 1 105 ? -14.159 -12.141 20.977 1.00 75.06 105 GLU A N 1
ATOM 867 C CA . GLU A 1 105 ? -14.106 -12.538 19.564 1.00 75.06 105 GLU A CA 1
ATOM 868 C C . GLU A 1 105 ? -13.950 -11.332 18.631 1.00 75.06 105 GLU A C 1
ATOM 870 O O . GLU A 1 105 ? -13.116 -11.340 17.727 1.00 75.06 105 GLU A O 1
ATOM 875 N N . GLU A 1 106 ? -14.715 -10.264 18.867 1.00 73.06 106 GLU A N 1
ATOM 876 C CA . GLU A 1 106 ? -14.655 -9.051 18.052 1.00 73.06 106 GLU A CA 1
ATOM 877 C C . GLU A 1 106 ? -13.289 -8.368 18.186 1.00 73.06 106 GLU A C 1
ATOM 879 O O . GLU A 1 106 ? -12.659 -8.038 17.181 1.00 73.06 106 GLU A O 1
ATOM 884 N N . ASN A 1 107 ? -12.782 -8.230 19.413 1.00 69.44 107 ASN A N 1
ATOM 885 C CA . ASN A 1 1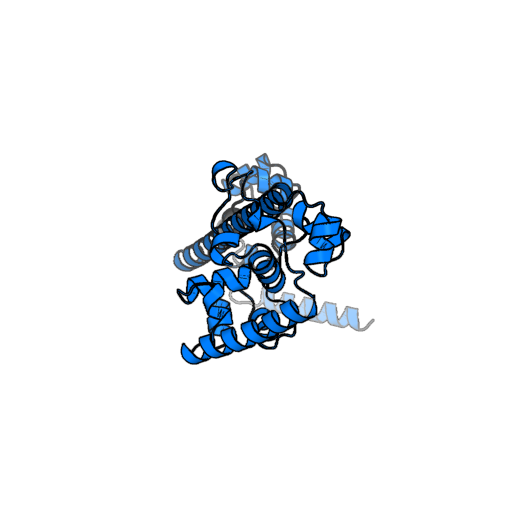07 ? -11.455 -7.677 19.669 1.00 69.44 107 ASN A CA 1
ATOM 886 C C . ASN A 1 107 ? -10.360 -8.474 18.938 1.00 69.44 107 ASN A C 1
ATOM 888 O O . ASN A 1 107 ? -9.501 -7.889 18.277 1.00 69.44 107 ASN A O 1
ATOM 892 N N . GLN A 1 108 ? -10.428 -9.806 18.992 1.00 74.69 108 GLN A N 1
ATOM 893 C CA . GLN A 1 108 ? -9.470 -10.674 18.313 1.00 74.69 108 GLN A CA 1
ATOM 894 C C . GLN A 1 108 ? -9.492 -10.464 16.790 1.00 74.69 108 GLN A C 1
ATOM 896 O O . GLN A 1 108 ? -8.437 -10.266 16.184 1.00 74.69 108 GLN A O 1
ATOM 901 N N . ILE A 1 109 ? -10.683 -10.407 16.183 1.00 76.00 109 ILE A N 1
ATOM 902 C CA . ILE A 1 109 ? -10.853 -10.150 14.743 1.00 76.00 109 ILE A CA 1
ATOM 903 C C . ILE A 1 109 ? -10.228 -8.804 14.348 1.00 76.00 109 ILE A C 1
ATOM 905 O O . ILE A 1 109 ? -9.508 -8.714 13.348 1.00 76.00 109 ILE A O 1
ATOM 909 N N . TRP A 1 110 ? -10.468 -7.751 15.131 1.00 70.19 110 TRP A N 1
ATOM 910 C CA . TRP A 1 110 ? -9.934 -6.417 14.850 1.00 70.19 110 TRP A CA 1
ATOM 911 C C . TRP A 1 110 ? -8.412 -6.340 15.002 1.00 70.19 110 TRP A C 1
ATOM 913 O O . TRP A 1 110 ? -7.735 -5.770 14.139 1.00 70.19 110 TRP A O 1
ATOM 923 N N . VAL A 1 111 ? -7.855 -6.937 16.060 1.00 69.19 111 VAL A N 1
ATOM 924 C CA . VAL A 1 111 ? -6.402 -6.998 16.281 1.00 69.19 111 VAL A CA 1
ATOM 925 C C . VAL A 1 111 ? -5.717 -7.759 15.146 1.00 69.19 111 VAL A C 1
ATOM 927 O O . VAL A 1 111 ? -4.724 -7.275 14.594 1.00 69.19 111 VAL A O 1
ATOM 930 N N . GLU A 1 112 ? -6.260 -8.908 14.743 1.00 73.19 112 GLU A N 1
ATOM 931 C CA . GLU A 1 112 ? -5.735 -9.701 13.629 1.00 73.19 112 GLU A CA 1
ATOM 932 C C . GLU A 1 112 ? -5.778 -8.930 12.305 1.00 73.19 112 GLU A C 1
ATOM 934 O O . GLU A 1 112 ? -4.779 -8.882 11.577 1.00 73.19 112 GLU A O 1
ATOM 939 N N . ALA A 1 113 ? -6.895 -8.259 12.011 1.00 71.75 113 ALA A N 1
ATOM 940 C CA . ALA A 1 113 ? -7.045 -7.455 10.803 1.00 71.75 113 ALA A CA 1
ATOM 941 C C . ALA A 1 113 ? -6.007 -6.321 10.726 1.00 71.75 113 ALA A C 1
ATOM 943 O O . ALA A 1 113 ? -5.389 -6.103 9.680 1.00 71.75 113 ALA A O 1
ATOM 944 N N . LEU A 1 114 ? -5.761 -5.615 11.831 1.00 67.38 114 LEU A N 1
ATOM 945 C CA . LEU A 1 114 ? -4.805 -4.507 11.869 1.00 67.38 114 LEU A CA 1
ATOM 946 C C . LEU A 1 114 ? -3.350 -4.971 11.839 1.00 67.38 114 LEU A C 1
ATOM 948 O O . LEU A 1 114 ? -2.535 -4.364 11.137 1.00 67.38 114 LEU A O 1
ATOM 952 N N . MET A 1 115 ? -3.024 -6.067 12.529 1.00 70.75 115 MET A N 1
ATOM 953 C CA . MET A 1 115 ? -1.701 -6.691 12.443 1.00 70.75 115 MET A CA 1
ATOM 954 C C . MET A 1 115 ? -1.396 -7.114 11.007 1.00 70.75 115 MET A C 1
ATOM 956 O O . MET A 1 115 ? -0.310 -6.822 10.502 1.00 70.75 115 MET A O 1
ATOM 960 N N . LYS A 1 116 ? -2.377 -7.695 10.307 1.00 72.38 116 LYS A N 1
ATOM 961 C CA . LYS A 1 116 ? -2.263 -8.022 8.883 1.00 72.38 116 LYS A CA 1
ATOM 962 C C . LYS A 1 116 ? -2.014 -6.774 8.032 1.00 72.38 116 LYS A C 1
ATOM 964 O O . LYS A 1 116 ? -1.104 -6.776 7.207 1.00 72.38 116 LYS A O 1
ATOM 969 N N . ILE A 1 117 ? -2.752 -5.682 8.252 1.00 72.19 117 ILE A N 1
ATOM 970 C CA . ILE A 1 117 ? -2.544 -4.410 7.530 1.00 72.19 117 ILE A CA 1
ATOM 971 C C . ILE A 1 117 ? -1.138 -3.848 7.775 1.00 72.19 117 ILE A C 1
ATOM 973 O O . ILE A 1 117 ? -0.491 -3.364 6.844 1.00 72.19 117 ILE A O 1
ATOM 977 N N . ARG A 1 118 ? -0.645 -3.903 9.016 1.00 73.44 118 ARG A N 1
ATOM 978 C CA . ARG A 1 118 ? 0.703 -3.444 9.362 1.00 73.44 118 ARG A CA 1
ATOM 979 C C . ARG A 1 118 ? 1.775 -4.286 8.674 1.00 73.44 118 ARG A C 1
ATOM 981 O O . ARG A 1 118 ? 2.652 -3.718 8.029 1.00 73.44 118 ARG A O 1
ATOM 988 N N . GLN A 1 119 ? 1.676 -5.610 8.768 1.00 76.31 119 GLN A N 1
ATOM 989 C CA . GLN A 1 119 ? 2.598 -6.535 8.105 1.00 76.31 119 GLN A CA 1
ATOM 990 C C . GLN A 1 119 ? 2.608 -6.323 6.588 1.00 76.31 119 GLN A C 1
ATOM 992 O O . GLN A 1 119 ? 3.675 -6.302 5.981 1.00 76.31 119 GLN A O 1
ATOM 997 N N . LEU A 1 120 ? 1.441 -6.092 5.976 1.00 77.12 120 LEU A N 1
ATOM 998 C CA . LEU A 1 120 ? 1.337 -5.754 4.555 1.00 77.12 120 LEU A CA 1
ATOM 999 C C . LEU A 1 120 ? 2.075 -4.451 4.225 1.00 77.12 120 LEU A C 1
ATOM 1001 O O . LEU A 1 120 ? 2.858 -4.427 3.279 1.00 77.12 120 LEU A O 1
ATOM 1005 N N . LYS A 1 121 ? 1.899 -3.387 5.022 1.00 81.56 121 LYS A N 1
ATOM 1006 C CA . LYS A 1 121 ? 2.622 -2.117 4.824 1.00 81.56 121 LYS A CA 1
ATOM 1007 C C . LYS A 1 121 ? 4.135 -2.275 4.958 1.00 81.56 121 LYS A C 1
ATOM 1009 O O . LYS A 1 121 ? 4.868 -1.726 4.140 1.00 81.56 121 LYS A O 1
ATOM 1014 N N . GLU A 1 122 ? 4.602 -3.009 5.966 1.00 82.00 122 GLU A N 1
ATOM 1015 C CA . GLU A 1 122 ? 6.031 -3.281 6.169 1.00 82.00 122 GLU A CA 1
ATOM 1016 C C . GLU A 1 122 ? 6.603 -4.097 4.999 1.00 82.00 122 GLU A C 1
ATOM 1018 O O . GLU A 1 122 ? 7.631 -3.723 4.432 1.00 82.00 122 GLU A O 1
ATOM 1023 N N . LYS A 1 123 ? 5.885 -5.139 4.559 1.00 86.88 123 LYS A N 1
ATOM 1024 C CA . LYS A 1 123 ? 6.238 -5.949 3.386 1.00 86.88 123 LYS A CA 1
ATOM 1025 C C . LYS A 1 123 ? 6.304 -5.105 2.112 1.00 86.88 123 LYS A C 1
ATOM 1027 O O . LYS A 1 123 ? 7.279 -5.194 1.373 1.00 86.88 123 LYS A O 1
ATOM 1032 N N . HIS A 1 124 ? 5.302 -4.263 1.846 1.00 88.25 124 HIS A N 1
ATOM 1033 C CA . HIS A 1 124 ? 5.318 -3.361 0.688 1.00 88.25 124 HIS A CA 1
ATOM 1034 C C . HIS A 1 124 ? 6.477 -2.373 0.761 1.00 88.25 124 HIS A C 1
ATOM 1036 O O . HIS A 1 124 ? 7.128 -2.144 -0.253 1.00 88.25 124 HIS A O 1
ATOM 1042 N N . GLY A 1 125 ? 6.762 -1.824 1.946 1.00 88.50 125 GLY A N 1
ATOM 1043 C CA . GLY A 1 125 ? 7.921 -0.964 2.176 1.00 88.50 125 GLY A CA 1
ATOM 1044 C C . GLY A 1 125 ? 9.220 -1.650 1.757 1.00 88.50 125 GLY A C 1
ATOM 1045 O O . GLY A 1 125 ? 9.949 -1.110 0.932 1.00 88.50 125 GLY A O 1
ATOM 1046 N N . GLN A 1 126 ? 9.456 -2.875 2.235 1.00 90.75 126 GLN A N 1
ATOM 1047 C CA . GLN A 1 126 ? 10.630 -3.671 1.858 1.00 90.75 126 GLN A CA 1
ATOM 1048 C C . GLN A 1 126 ? 10.706 -3.937 0.350 1.00 90.75 126 GLN A C 1
ATOM 1050 O O . GLN A 1 126 ? 11.776 -3.823 -0.238 1.00 90.75 126 GLN A O 1
ATOM 1055 N N . VAL A 1 127 ? 9.577 -4.238 -0.299 1.00 93.00 127 VAL A N 1
ATOM 1056 C CA . VAL A 1 127 ? 9.546 -4.456 -1.754 1.00 93.00 127 VAL A CA 1
ATOM 1057 C C . VAL A 1 127 ? 9.919 -3.183 -2.519 1.00 93.00 127 VAL A C 1
ATOM 1059 O O . VAL A 1 127 ? 10.730 -3.237 -3.440 1.00 93.00 127 VAL A O 1
ATOM 1062 N N . TYR A 1 128 ? 9.383 -2.020 -2.141 1.00 94.19 128 TYR A N 1
ATOM 1063 C CA . TYR A 1 128 ? 9.740 -0.764 -2.809 1.00 94.19 128 TYR A CA 1
ATOM 1064 C C . TYR A 1 128 ? 11.191 -0.341 -2.555 1.00 94.19 128 TYR A C 1
ATOM 1066 O O . TYR A 1 128 ? 11.805 0.253 -3.439 1.00 94.19 128 TYR A O 1
ATOM 1074 N N . GLU A 1 129 ? 11.747 -0.674 -1.390 1.00 93.81 129 GLU A N 1
ATOM 1075 C CA . GLU A 1 129 ? 13.176 -0.518 -1.107 1.00 93.81 129 GLU A CA 1
ATOM 1076 C C . GLU A 1 129 ? 14.033 -1.388 -2.035 1.00 93.81 129 GLU A C 1
ATOM 1078 O O . GLU A 1 129 ? 14.983 -0.886 -2.639 1.00 93.81 129 GLU A O 1
ATOM 1083 N N . THR A 1 130 ? 13.657 -2.656 -2.229 1.00 94.38 130 THR A N 1
ATOM 1084 C CA . THR A 1 130 ? 14.313 -3.561 -3.186 1.00 94.38 130 THR A CA 1
ATOM 1085 C C . THR A 1 130 ? 14.247 -3.035 -4.613 1.00 94.38 130 THR A C 1
ATOM 1087 O O . THR A 1 130 ? 15.281 -2.921 -5.261 1.00 94.38 130 THR A O 1
ATOM 1090 N N . ILE A 1 131 ? 13.067 -2.637 -5.089 1.00 95.50 131 ILE A N 1
ATOM 1091 C CA . ILE A 1 131 ? 12.882 -2.103 -6.447 1.00 95.50 131 ILE A CA 1
ATOM 1092 C C . ILE A 1 131 ? 13.760 -0.873 -6.683 1.00 95.50 131 ILE A C 1
ATOM 1094 O O . ILE A 1 131 ? 14.382 -0.731 -7.735 1.00 95.50 131 ILE A O 1
ATOM 1098 N N . ARG A 1 132 ? 13.811 0.034 -5.702 1.00 95.38 132 ARG A N 1
ATOM 1099 C CA . ARG A 1 132 ? 14.620 1.250 -5.791 1.00 95.38 132 ARG A CA 1
ATOM 1100 C C . ARG A 1 132 ? 16.106 0.921 -5.843 1.00 95.38 132 ARG A C 1
ATOM 1102 O O . ARG A 1 132 ? 16.810 1.454 -6.696 1.00 95.38 132 ARG A O 1
ATOM 1109 N N . HIS A 1 133 ? 16.561 0.036 -4.956 1.00 95.31 133 HIS A N 1
ATOM 1110 C CA . HIS A 1 133 ? 17.928 -0.482 -4.951 1.00 95.31 133 HIS A CA 1
ATOM 1111 C C . HIS A 1 133 ? 18.273 -1.094 -6.311 1.00 95.31 133 HIS A C 1
ATOM 1113 O O . HIS A 1 133 ? 19.233 -0.667 -6.939 1.00 95.31 133 HIS A O 1
ATOM 1119 N N . ASN A 1 134 ? 17.435 -1.998 -6.813 1.00 95.56 134 ASN A N 1
ATOM 1120 C CA . ASN A 1 134 ? 17.637 -2.689 -8.081 1.00 95.56 134 ASN A CA 1
ATOM 1121 C C . ASN A 1 134 ? 17.713 -1.729 -9.272 1.00 95.56 134 ASN A C 1
ATOM 1123 O O . ASN A 1 134 ? 18.607 -1.865 -10.103 1.00 95.56 134 ASN A O 1
ATOM 1127 N N . LEU A 1 135 ? 16.822 -0.734 -9.342 1.00 95.38 135 LEU A N 1
ATOM 1128 C CA . LEU A 1 135 ? 16.863 0.297 -10.382 1.00 95.38 135 LEU A CA 1
ATOM 1129 C C . LEU A 1 135 ? 18.201 1.047 -10.370 1.00 95.38 135 LEU A C 1
ATOM 1131 O O . LEU A 1 135 ? 18.802 1.239 -11.425 1.00 95.38 135 LEU A O 1
ATOM 1135 N N . MET A 1 136 ? 18.674 1.453 -9.188 1.00 94.44 136 MET A N 1
ATOM 1136 C CA . MET A 1 136 ? 19.950 2.157 -9.045 1.00 94.44 136 MET A CA 1
ATOM 1137 C C . MET A 1 136 ? 21.132 1.260 -9.418 1.00 94.44 136 MET A C 1
ATOM 1139 O O . MET A 1 136 ? 22.019 1.699 -10.145 1.00 94.44 136 MET A O 1
ATOM 1143 N N . THR A 1 137 ? 21.138 0.009 -8.957 1.00 92.56 137 THR A N 1
ATOM 1144 C CA . THR A 1 137 ? 22.199 -0.957 -9.254 1.00 92.56 137 THR A CA 1
ATOM 1145 C C . THR A 1 137 ? 22.300 -1.227 -10.750 1.00 92.56 137 THR A C 1
ATOM 1147 O O . THR A 1 137 ? 23.389 -1.114 -11.305 1.00 92.56 137 THR A O 1
ATOM 1150 N N . LEU A 1 138 ? 21.175 -1.489 -11.421 1.00 91.38 138 LEU A N 1
ATOM 1151 C CA . LEU A 1 138 ? 21.143 -1.655 -12.874 1.00 91.38 138 LEU A CA 1
ATOM 1152 C C . LEU A 1 138 ? 21.625 -0.388 -13.575 1.00 91.38 138 LEU A C 1
ATOM 1154 O O . LEU A 1 138 ? 22.501 -0.446 -14.429 1.00 91.38 138 LEU A O 1
ATOM 1158 N N . ARG A 1 139 ? 21.130 0.783 -13.169 1.00 91.62 139 ARG A N 1
ATOM 1159 C CA . ARG A 1 139 ? 21.560 2.049 -13.761 1.00 91.62 139 ARG A CA 1
ATOM 1160 C C . ARG A 1 139 ? 23.082 2.233 -13.685 1.00 91.62 139 ARG A C 1
ATOM 1162 O O . ARG A 1 139 ? 23.697 2.594 -14.685 1.00 91.62 139 ARG A O 1
ATOM 1169 N N . TYR A 1 140 ? 23.684 1.984 -12.523 1.00 89.94 140 TYR A N 1
ATOM 1170 C CA . TYR A 1 140 ? 25.132 2.104 -12.345 1.00 89.94 140 TYR A CA 1
ATOM 1171 C C . TYR A 1 140 ? 25.914 1.045 -13.115 1.00 89.94 140 TYR A C 1
ATOM 1173 O O . TYR A 1 140 ? 26.940 1.377 -13.700 1.00 89.94 140 TYR A O 1
ATOM 1181 N N . TYR A 1 141 ? 25.421 -0.192 -13.157 1.00 87.62 141 TYR A N 1
ATOM 1182 C CA . TYR A 1 141 ? 26.059 -1.273 -13.900 1.00 87.62 141 TYR A CA 1
ATOM 1183 C C . TYR A 1 141 ? 26.131 -0.984 -15.408 1.00 87.62 141 TYR A C 1
ATOM 1185 O O . TYR A 1 141 ? 27.165 -1.208 -16.027 1.00 87.62 141 TYR A O 1
ATOM 1193 N N . TYR A 1 142 ? 25.081 -0.391 -15.981 1.00 87.94 142 TYR A N 1
ATOM 1194 C CA . TYR A 1 142 ? 25.067 0.053 -17.381 1.00 87.94 142 TYR A CA 1
ATOM 1195 C C . TYR A 1 142 ? 25.686 1.457 -17.579 1.00 87.94 142 TYR A C 1
ATOM 1197 O O . TYR A 1 142 ? 25.549 2.043 -18.651 1.00 87.94 142 TYR A O 1
ATOM 1205 N N . CYS A 1 143 ? 26.359 2.013 -16.561 1.00 88.69 143 CYS A N 1
ATOM 1206 C CA . CYS A 1 143 ? 27.001 3.335 -16.579 1.00 88.69 143 CYS A CA 1
ATOM 1207 C C . CYS A 1 143 ? 26.079 4.501 -16.980 1.00 88.69 143 CYS A C 1
ATOM 1209 O O . CYS A 1 143 ? 26.537 5.499 -17.534 1.00 88.69 143 CYS A O 1
ATOM 1211 N N . LEU A 1 144 ? 24.786 4.401 -16.677 1.00 90.62 144 LEU A N 1
ATOM 1212 C CA . LEU A 1 144 ? 23.798 5.407 -17.047 1.00 90.62 144 LEU A CA 1
ATOM 1213 C C . LEU A 1 144 ? 23.641 6.473 -15.958 1.00 90.62 144 LEU A C 1
ATOM 1215 O O . LEU A 1 144 ? 23.644 6.195 -14.753 1.00 90.62 144 LEU A O 1
ATOM 1219 N N . ASN A 1 145 ? 23.386 7.711 -16.366 1.00 94.31 145 ASN A N 1
ATOM 1220 C CA . ASN A 1 145 ? 22.896 8.744 -15.456 1.00 94.31 145 ASN A CA 1
ATOM 1221 C C . ASN A 1 145 ? 21.352 8.756 -15.371 1.00 94.31 145 ASN A C 1
ATOM 1223 O O . ASN A 1 145 ?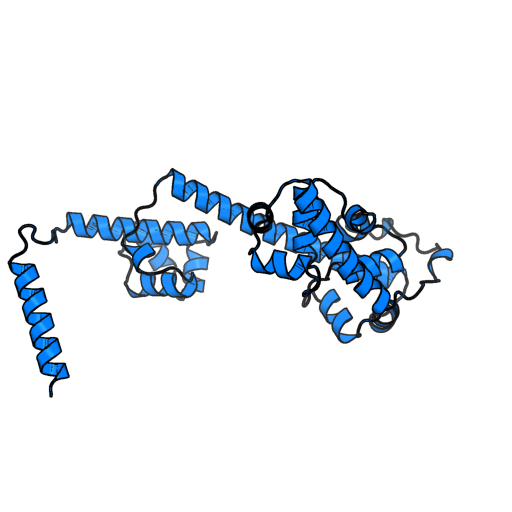 20.643 8.081 -16.127 1.00 94.31 145 ASN A O 1
ATOM 1227 N N . GLN A 1 146 ? 20.811 9.511 -14.407 1.00 95.06 146 GLN A N 1
ATOM 1228 C CA . GLN A 1 146 ? 19.359 9.602 -14.180 1.00 95.06 146 GLN A CA 1
ATOM 1229 C C . GLN A 1 146 ? 18.612 10.131 -15.413 1.00 95.06 146 GLN A C 1
ATOM 1231 O O . GLN A 1 146 ? 17.514 9.665 -15.711 1.00 95.06 146 GLN A O 1
ATOM 1236 N N . ASN A 1 147 ? 19.213 11.065 -16.152 1.00 96.38 147 ASN A N 1
ATOM 1237 C CA . ASN A 1 147 ? 18.600 11.674 -17.326 1.00 96.38 147 ASN A CA 1
ATOM 1238 C C . ASN A 1 147 ? 18.561 10.705 -18.519 1.00 96.38 147 ASN A C 1
ATOM 1240 O O . ASN A 1 147 ? 17.544 10.615 -19.198 1.00 96.38 147 ASN A O 1
ATOM 1244 N N . GLU A 1 148 ? 19.627 9.936 -18.738 1.00 94.31 148 GLU A N 1
ATOM 1245 C CA . GLU A 1 148 ? 19.690 8.892 -19.770 1.00 94.31 148 GLU A CA 1
ATOM 1246 C C . GLU A 1 148 ? 18.677 7.785 -19.495 1.00 94.31 148 GLU A C 1
ATOM 1248 O O . GLU A 1 148 ? 17.894 7.426 -20.369 1.00 94.31 148 GLU A O 1
ATOM 1253 N N . THR A 1 149 ? 18.618 7.303 -18.253 1.00 94.25 149 THR A N 1
ATOM 1254 C CA . THR A 1 149 ? 17.655 6.263 -17.853 1.00 94.25 149 THR A CA 1
ATOM 1255 C C . THR A 1 149 ? 16.219 6.764 -17.990 1.00 94.25 149 THR A C 1
ATOM 1257 O O . THR A 1 149 ? 15.343 6.050 -18.476 1.00 94.25 149 THR A O 1
ATOM 1260 N N . ALA A 1 150 ? 15.969 8.018 -17.599 1.00 95.50 150 ALA A N 1
ATOM 1261 C CA . ALA A 1 150 ? 14.678 8.663 -17.792 1.00 95.50 150 ALA A CA 1
ATOM 1262 C C . ALA A 1 150 ? 14.302 8.730 -19.280 1.00 95.50 150 ALA A C 1
ATOM 1264 O O . ALA A 1 150 ? 13.185 8.356 -19.636 1.00 95.50 150 ALA A O 1
ATOM 1265 N N . ALA A 1 151 ? 15.235 9.134 -20.147 1.00 94.81 151 ALA A N 1
ATOM 1266 C CA . ALA A 1 151 ? 15.020 9.195 -21.589 1.00 94.81 151 ALA A CA 1
ATOM 1267 C C . ALA A 1 151 ? 14.717 7.812 -22.189 1.00 94.81 151 ALA A C 1
ATOM 1269 O O . ALA A 1 151 ? 13.764 7.686 -22.958 1.00 94.81 151 ALA A O 1
ATOM 1270 N N . LEU A 1 152 ? 15.453 6.770 -21.780 1.00 94.69 152 LEU A N 1
ATOM 1271 C CA . LEU A 1 152 ? 15.232 5.387 -22.220 1.00 94.69 152 LEU A CA 1
ATOM 1272 C C . LEU A 1 152 ? 13.852 4.841 -21.827 1.00 94.69 152 LEU A C 1
ATOM 1274 O O . LEU A 1 152 ? 13.317 4.003 -22.540 1.00 94.69 152 LEU A O 1
ATOM 1278 N N . LEU A 1 153 ? 13.261 5.315 -20.726 1.00 94.31 153 LEU A N 1
ATOM 1279 C CA . LEU A 1 153 ? 11.949 4.868 -20.229 1.00 94.31 153 LEU A CA 1
ATOM 1280 C C . LEU A 1 153 ? 10.789 5.817 -20.593 1.00 94.31 153 LEU A C 1
ATOM 1282 O O . LEU A 1 153 ? 9.641 5.595 -20.189 1.00 94.31 153 LEU A O 1
ATOM 1286 N N . GLY A 1 154 ? 11.070 6.918 -21.299 1.00 93.25 154 GLY A N 1
ATOM 1287 C CA . GLY A 1 154 ? 10.079 7.957 -21.596 1.00 93.25 154 GLY A CA 1
ATOM 1288 C C . GLY A 1 154 ? 9.568 8.701 -20.350 1.00 93.25 154 GLY A C 1
ATOM 1289 O O . GLY A 1 154 ? 8.394 9.081 -20.285 1.00 93.25 154 GLY A O 1
ATOM 1290 N N . LEU A 1 155 ? 10.427 8.883 -19.344 1.00 94.12 155 LEU A N 1
ATOM 1291 C CA . LEU A 1 155 ? 10.159 9.582 -18.083 1.00 94.12 155 LEU A CA 1
ATOM 1292 C C . LEU A 1 155 ? 10.894 10.931 -18.034 1.00 94.12 155 LEU A C 1
ATOM 1294 O O . LEU A 1 155 ? 11.839 11.174 -18.779 1.00 94.12 155 LEU A O 1
ATOM 1298 N N . SER A 1 156 ? 10.482 11.826 -17.131 1.00 94.81 156 SER A N 1
ATOM 1299 C CA . SER A 1 156 ? 11.258 13.040 -16.849 1.00 94.81 156 SER A CA 1
ATOM 1300 C C . SER A 1 156 ? 12.390 12.747 -15.863 1.00 94.81 156 SER A C 1
ATOM 1302 O O . SER A 1 156 ? 12.237 11.924 -14.958 1.00 94.81 156 SER A O 1
ATOM 1304 N N . ASN A 1 157 ? 13.497 13.489 -15.964 1.00 95.62 157 ASN A N 1
ATOM 1305 C CA . ASN A 1 157 ? 14.602 13.396 -15.003 1.00 95.62 157 ASN A CA 1
ATOM 1306 C C . ASN A 1 157 ? 14.130 13.642 -13.552 1.00 95.62 157 ASN A C 1
ATOM 1308 O O . ASN A 1 157 ? 14.510 12.927 -12.630 1.00 95.62 157 ASN A O 1
ATOM 1312 N N . SER A 1 158 ? 13.214 14.599 -13.349 1.00 95.88 158 SER A N 1
ATOM 1313 C CA . SER A 1 158 ? 12.614 14.873 -12.033 1.00 95.88 158 SER A CA 1
ATOM 1314 C C . SER A 1 158 ? 11.830 13.688 -11.464 1.00 95.88 158 SER A C 1
ATOM 1316 O O . SER A 1 158 ? 11.834 13.466 -10.254 1.00 95.88 158 SER A O 1
ATOM 1318 N N . TYR A 1 159 ? 11.165 12.917 -12.326 1.00 94.88 159 TYR A N 1
ATOM 1319 C CA . TYR A 1 159 ? 10.416 11.735 -11.924 1.00 94.88 159 TYR A CA 1
ATOM 1320 C C . TYR A 1 159 ? 11.359 10.572 -11.596 1.00 94.88 159 TYR A C 1
ATOM 1322 O O . TYR A 1 159 ? 11.163 9.910 -10.580 1.00 94.88 159 TYR A O 1
ATOM 1330 N N . MET A 1 160 ? 12.424 10.382 -12.386 1.00 95.81 160 MET A N 1
ATOM 1331 C CA . MET A 1 160 ? 13.481 9.406 -12.094 1.00 95.81 160 MET A CA 1
ATOM 1332 C C . MET A 1 160 ? 14.143 9.684 -10.741 1.00 95.81 160 MET A C 1
ATOM 1334 O O . MET A 1 160 ? 14.222 8.804 -9.887 1.00 95.81 160 MET A O 1
ATOM 1338 N N . TRP A 1 161 ? 14.509 10.942 -10.492 1.00 95.50 161 TRP A N 1
ATOM 1339 C CA . TRP A 1 161 ? 15.035 11.375 -9.201 1.00 95.50 161 TRP A CA 1
ATOM 1340 C C . TRP A 1 161 ? 14.059 11.091 -8.047 1.00 95.50 161 TRP A C 1
ATOM 1342 O O . TRP A 1 161 ? 14.471 10.619 -6.987 1.00 95.50 161 TRP A O 1
ATOM 1352 N N . ALA A 1 162 ? 12.758 11.339 -8.233 1.00 95.38 162 ALA A N 1
ATOM 1353 C CA . ALA A 1 162 ? 11.752 11.075 -7.204 1.00 95.38 162 ALA A CA 1
ATOM 1354 C C . ALA A 1 162 ? 11.586 9.575 -6.895 1.00 95.38 162 ALA A C 1
ATOM 1356 O O . ALA A 1 162 ? 11.352 9.228 -5.735 1.00 95.38 162 ALA A O 1
ATOM 1357 N N . LEU A 1 163 ? 11.731 8.700 -7.898 1.00 94.56 163 LEU A N 1
ATOM 1358 C CA . LEU A 1 163 ? 11.756 7.247 -7.705 1.00 94.56 163 LEU A CA 1
ATOM 1359 C C . LEU A 1 163 ? 12.999 6.813 -6.913 1.00 94.56 163 LEU A C 1
ATOM 1361 O O . LEU A 1 163 ? 12.868 6.136 -5.896 1.00 94.56 163 LEU A O 1
ATOM 1365 N N . GLU A 1 164 ? 14.193 7.256 -7.320 1.00 93.56 164 GLU A N 1
ATOM 1366 C CA . GLU A 1 164 ? 15.463 6.880 -6.671 1.00 93.56 164 GLU A CA 1
ATOM 1367 C C . GLU A 1 164 ? 15.606 7.406 -5.238 1.00 93.56 164 GLU A C 1
ATOM 1369 O O . GLU A 1 164 ? 16.285 6.793 -4.422 1.00 93.56 164 GLU A O 1
ATOM 1374 N N . ASN A 1 165 ? 14.933 8.508 -4.898 1.00 92.56 165 ASN A N 1
ATOM 1375 C CA . ASN A 1 165 ? 14.903 9.040 -3.531 1.00 92.56 165 ASN A CA 1
ATOM 1376 C C . ASN A 1 165 ? 13.733 8.497 -2.692 1.00 92.56 165 ASN A C 1
ATOM 1378 O O . ASN A 1 165 ? 13.508 8.970 -1.579 1.00 92.56 165 ASN A O 1
ATOM 1382 N N . GLY A 1 166 ? 12.937 7.562 -3.224 1.00 90.25 166 GLY A N 1
ATOM 1383 C CA . GLY A 1 166 ? 11.789 6.985 -2.517 1.00 90.25 166 GLY A CA 1
ATOM 1384 C C . GLY A 1 166 ? 10.644 7.971 -2.264 1.00 90.25 166 GLY A C 1
ATOM 1385 O O . GLY A 1 166 ? 9.749 7.686 -1.473 1.00 90.25 166 GLY A O 1
ATOM 1386 N N . ARG A 1 167 ? 10.641 9.134 -2.932 1.00 90.88 167 ARG A N 1
ATOM 1387 C CA . ARG A 1 167 ? 9.529 10.091 -2.845 1.00 90.88 167 ARG A CA 1
ATOM 1388 C C . ARG A 1 167 ? 8.294 9.568 -3.559 1.00 90.88 167 ARG A C 1
ATOM 1390 O O . ARG A 1 167 ? 7.187 9.868 -3.122 1.00 90.88 167 ARG A O 1
ATOM 1397 N N . TYR A 1 168 ? 8.487 8.799 -4.632 1.00 92.56 168 TYR A N 1
ATOM 1398 C CA . TYR A 1 168 ? 7.424 8.125 -5.372 1.00 92.56 168 TYR A CA 1
ATOM 1399 C C . TYR A 1 168 ? 7.634 6.613 -5.404 1.00 92.56 168 TYR A C 1
ATOM 1401 O O . TYR A 1 168 ? 8.750 6.123 -5.554 1.00 92.56 168 TYR A O 1
ATOM 1409 N N . HIS A 1 169 ? 6.525 5.880 -5.329 1.00 91.62 169 HIS A N 1
ATOM 1410 C CA . HIS A 1 169 ? 6.499 4.446 -5.584 1.00 91.62 169 HIS A CA 1
ATOM 1411 C C . HIS A 1 169 ? 6.384 4.171 -7.083 1.00 91.62 169 HIS A C 1
ATOM 1413 O O . HIS A 1 169 ? 5.583 4.800 -7.783 1.00 91.62 169 HIS A O 1
ATOM 1419 N N . MET A 1 170 ? 7.158 3.199 -7.563 1.00 93.94 170 MET A N 1
ATOM 1420 C CA . MET A 1 170 ? 7.105 2.763 -8.954 1.00 93.94 170 MET A CA 1
ATOM 1421 C C . MET A 1 170 ? 5.747 2.119 -9.268 1.00 93.94 170 MET A C 1
ATOM 1423 O O . MET A 1 170 ? 5.234 1.298 -8.508 1.00 93.94 170 MET A O 1
ATOM 1427 N N . SER A 1 171 ? 5.146 2.505 -10.395 1.00 93.69 171 SER A N 1
ATOM 1428 C CA . SER A 1 171 ? 3.904 1.888 -10.878 1.00 93.69 171 SER A CA 1
ATOM 1429 C C . SER A 1 171 ? 4.189 0.614 -11.674 1.00 93.69 171 SER A C 1
ATOM 1431 O O . SER A 1 171 ? 5.269 0.472 -12.244 1.00 93.69 171 SER A O 1
ATOM 1433 N N . PHE A 1 172 ? 3.205 -0.282 -11.768 1.00 94.25 172 PHE A N 1
ATOM 1434 C CA . PHE A 1 172 ? 3.313 -1.519 -12.545 1.00 94.25 172 PHE A CA 1
ATOM 1435 C C . PHE A 1 172 ? 3.797 -1.325 -13.997 1.00 94.25 172 PHE A C 1
ATOM 1437 O O . PHE A 1 172 ? 4.750 -1.999 -14.382 1.00 94.25 172 PHE A O 1
ATOM 1444 N N . PRO A 1 173 ? 3.237 -0.404 -14.812 1.00 93.44 173 PRO A N 1
ATOM 1445 C CA . PRO A 1 173 ? 3.717 -0.233 -16.185 1.00 93.44 173 PRO A CA 1
ATOM 1446 C C . PRO A 1 173 ? 5.165 0.268 -16.267 1.00 93.44 173 PRO A C 1
ATOM 1448 O O . PRO A 1 173 ? 5.872 -0.074 -17.209 1.00 93.44 173 PRO A O 1
ATOM 1451 N N . ILE A 1 174 ? 5.628 1.045 -15.284 1.00 94.44 174 ILE A N 1
ATOM 1452 C CA . ILE A 1 174 ? 7.026 1.493 -15.241 1.00 94.44 174 ILE A CA 1
ATOM 1453 C C . ILE A 1 174 ? 7.943 0.342 -14.824 1.00 94.44 174 ILE A C 1
ATOM 1455 O O . ILE A 1 174 ? 8.989 0.174 -15.437 1.00 94.44 174 ILE A O 1
ATOM 1459 N N . ALA A 1 175 ? 7.542 -0.473 -13.843 1.00 95.06 175 ALA A N 1
ATOM 1460 C CA . ALA A 1 175 ? 8.289 -1.674 -13.467 1.00 95.06 175 ALA A CA 1
ATOM 1461 C C . ALA A 1 175 ? 8.457 -2.614 -14.670 1.00 95.06 175 ALA A C 1
ATOM 1463 O O . ALA A 1 175 ? 9.566 -3.050 -14.950 1.00 95.06 175 ALA A O 1
ATOM 1464 N N . TYR A 1 176 ? 7.393 -2.813 -15.456 1.00 94.38 176 TYR A N 1
ATOM 1465 C CA . TYR A 1 176 ? 7.478 -3.528 -16.730 1.00 94.38 176 TYR A CA 1
ATOM 1466 C C . TYR A 1 176 ? 8.500 -2.904 -17.692 1.00 94.38 176 TYR A C 1
ATOM 1468 O O . TYR A 1 176 ? 9.315 -3.622 -18.266 1.00 94.38 176 TYR A O 1
ATOM 1476 N N . ALA A 1 177 ? 8.461 -1.581 -17.881 1.00 94.25 177 ALA A N 1
ATOM 1477 C CA . ALA A 1 177 ? 9.375 -0.894 -18.792 1.00 94.25 177 ALA A CA 1
ATOM 1478 C C . ALA A 1 177 ? 10.840 -1.061 -18.364 1.00 94.25 177 ALA A C 1
ATOM 1480 O O . ALA A 1 177 ? 11.691 -1.326 -19.206 1.00 94.25 177 ALA A O 1
ATOM 1481 N N . VAL A 1 178 ? 11.118 -0.971 -17.060 1.00 94.81 178 VAL A N 1
ATOM 1482 C CA . VAL A 1 178 ? 12.451 -1.211 -16.489 1.00 94.81 178 VAL A CA 1
ATOM 1483 C C . VAL A 1 178 ? 12.890 -2.654 -16.734 1.00 94.81 178 VAL A C 1
ATOM 1485 O O . VAL A 1 178 ? 13.974 -2.871 -17.269 1.00 94.81 178 VAL A O 1
ATOM 1488 N N . SER A 1 179 ? 12.040 -3.637 -16.426 1.00 93.75 179 SER A N 1
ATOM 1489 C CA . SER A 1 179 ? 12.350 -5.050 -16.665 1.00 93.75 179 SER A CA 1
ATOM 1490 C C . SER A 1 179 ? 12.654 -5.336 -18.137 1.00 93.75 179 SER A C 1
ATOM 1492 O O . SER A 1 179 ? 13.602 -6.052 -18.438 1.00 93.75 179 SER A O 1
ATOM 1494 N N . ARG A 1 180 ? 11.902 -4.745 -19.076 1.00 92.38 180 ARG A N 1
ATOM 1495 C CA . ARG A 1 180 ? 12.153 -4.920 -20.517 1.00 92.38 180 ARG A CA 1
ATOM 1496 C C . ARG A 1 180 ? 13.404 -4.207 -20.997 1.00 92.38 180 ARG A C 1
ATOM 1498 O O . ARG A 1 180 ? 14.135 -4.795 -21.787 1.00 92.38 180 ARG A O 1
ATOM 1505 N N . LEU A 1 181 ? 13.661 -2.995 -20.505 1.00 93.00 181 LEU A N 1
ATOM 1506 C CA . LEU A 1 181 ? 14.873 -2.246 -20.828 1.00 93.00 181 LEU A CA 1
ATOM 1507 C C . LEU A 1 181 ? 16.117 -3.085 -20.517 1.00 93.00 181 LEU A C 1
ATOM 1509 O O . LEU A 1 181 ? 16.981 -3.229 -21.372 1.00 93.00 181 LEU A O 1
ATOM 1513 N N . PHE A 1 182 ? 16.158 -3.698 -19.332 1.00 90.94 182 PHE A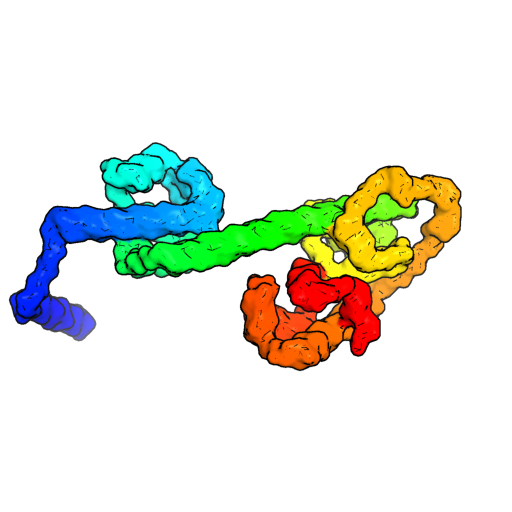 N 1
ATOM 1514 C CA . PHE A 1 182 ? 17.287 -4.509 -18.865 1.00 90.94 182 PHE A CA 1
ATOM 1515 C C . PHE A 1 182 ? 17.138 -6.015 -19.142 1.00 90.94 182 PHE A C 1
ATOM 1517 O O . PHE A 1 182 ? 17.835 -6.821 -18.532 1.00 90.94 182 PHE A O 1
ATOM 1524 N N . ASN A 1 183 ? 16.233 -6.398 -20.051 1.00 89.50 183 ASN A N 1
ATOM 1525 C CA . ASN A 1 183 ? 16.012 -7.773 -20.507 1.00 89.50 183 ASN A CA 1
ATOM 1526 C C . ASN A 1 183 ? 15.857 -8.822 -19.382 1.00 89.50 183 ASN A C 1
ATOM 1528 O O . ASN A 1 183 ? 16.450 -9.899 -19.420 1.00 89.50 183 ASN A O 1
ATOM 1532 N N . MET A 1 184 ? 15.033 -8.511 -18.384 1.00 91.00 184 MET A N 1
ATOM 1533 C CA . MET A 1 184 ? 14.727 -9.384 -17.249 1.00 91.00 184 MET A CA 1
ATOM 1534 C C . MET A 1 184 ? 13.220 -9.545 -17.036 1.00 91.00 184 MET A C 1
ATOM 1536 O O . MET A 1 184 ? 12.395 -8.894 -17.689 1.00 91.00 184 MET A O 1
ATOM 1540 N N . THR A 1 185 ? 12.847 -10.440 -16.124 1.00 93.00 185 THR A N 1
ATOM 1541 C CA . THR A 1 185 ? 11.454 -10.607 -15.697 1.00 93.00 185 THR A CA 1
ATOM 1542 C C . THR A 1 185 ? 11.057 -9.521 -14.688 1.00 93.00 185 THR A C 1
ATOM 1544 O O . THR A 1 185 ? 11.907 -8.840 -14.102 1.00 93.00 185 THR A O 1
ATOM 1547 N N . MET A 1 186 ? 9.755 -9.302 -14.502 1.00 93.06 186 MET A N 1
ATOM 1548 C CA . MET A 1 1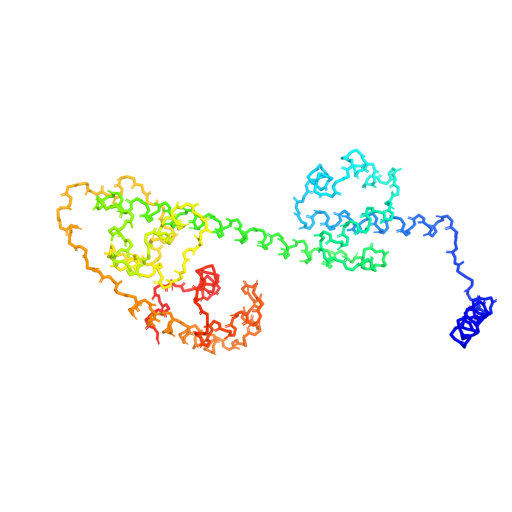86 ? 9.266 -8.422 -13.437 1.00 93.06 186 MET A CA 1
ATOM 1549 C C . MET A 1 186 ? 9.480 -9.051 -12.065 1.00 93.06 186 MET A C 1
ATOM 1551 O O . MET A 1 186 ? 9.833 -8.331 -11.135 1.00 93.06 186 MET A O 1
ATOM 1555 N N . ASP A 1 187 ? 9.307 -10.367 -11.943 1.00 91.75 187 ASP A N 1
ATOM 1556 C CA . ASP A 1 187 ? 9.515 -11.079 -10.681 1.00 91.75 187 ASP A CA 1
ATOM 1557 C C . ASP A 1 187 ? 10.967 -10.948 -10.192 1.00 91.75 187 ASP A C 1
ATOM 1559 O O . ASP A 1 187 ? 11.178 -10.587 -9.031 1.00 91.75 187 ASP A O 1
ATOM 1563 N N . ASP A 1 188 ? 11.959 -11.115 -11.075 1.00 91.94 188 ASP A N 1
ATOM 1564 C CA . ASP A 1 188 ? 13.373 -10.906 -10.726 1.00 91.94 188 ASP A CA 1
ATOM 1565 C C . ASP A 1 188 ? 13.616 -9.461 -10.278 1.00 91.94 188 ASP A C 1
ATOM 1567 O O . ASP A 1 188 ? 14.184 -9.213 -9.215 1.00 91.94 188 ASP A O 1
ATOM 1571 N N . PHE A 1 189 ? 13.115 -8.487 -11.040 1.00 94.31 189 PHE A N 1
ATOM 1572 C CA . PHE A 1 189 ? 13.289 -7.072 -10.717 1.00 94.31 189 PHE A CA 1
ATOM 1573 C C . PHE A 1 189 ? 12.628 -6.657 -9.388 1.00 94.31 189 PHE A C 1
ATOM 1575 O O . PHE A 1 189 ? 13.131 -5.767 -8.699 1.00 94.31 189 PHE A O 1
ATOM 1582 N N . ILE A 1 190 ? 11.496 -7.264 -9.025 1.00 93.38 190 ILE A N 1
ATOM 1583 C CA . ILE A 1 190 ? 10.689 -6.874 -7.859 1.00 93.38 190 ILE A CA 1
ATOM 1584 C C . ILE A 1 190 ? 11.119 -7.615 -6.591 1.00 93.38 190 ILE A C 1
ATOM 1586 O O . ILE A 1 190 ? 11.167 -7.008 -5.517 1.00 93.38 190 ILE A O 1
ATOM 1590 N N . TYR A 1 191 ? 11.383 -8.919 -6.691 1.00 91.06 191 TYR A N 1
ATOM 1591 C CA . TYR A 1 191 ? 11.568 -9.788 -5.529 1.00 91.06 191 TYR A CA 1
ATOM 1592 C C . TYR A 1 191 ? 13.028 -10.127 -5.238 1.00 91.06 191 TYR A C 1
ATOM 1594 O O . TYR A 1 191 ? 13.357 -10.395 -4.080 1.00 91.06 191 TYR A O 1
ATOM 1602 N N . HIS A 1 192 ? 13.909 -10.103 -6.238 1.00 91.81 192 HIS A N 1
ATOM 1603 C CA . HIS A 1 192 ? 15.311 -10.449 -6.048 1.00 91.81 192 HIS A CA 1
ATOM 1604 C C . HIS A 1 192 ? 16.155 -9.191 -5.834 1.00 91.81 192 HIS A C 1
ATOM 1606 O O . HIS A 1 192 ? 16.229 -8.326 -6.698 1.00 91.81 192 HIS A O 1
ATOM 1612 N N . ARG A 1 193 ? 16.794 -9.059 -4.666 1.00 92.69 193 ARG A N 1
ATOM 1613 C CA . ARG A 1 193 ? 17.655 -7.907 -4.373 1.00 92.69 193 ARG A CA 1
ATOM 1614 C C . ARG A 1 193 ? 19.053 -8.133 -4.939 1.00 92.69 193 ARG A C 1
ATOM 1616 O O . ARG A 1 193 ? 19.805 -8.919 -4.366 1.00 92.69 193 ARG A O 1
ATOM 1623 N N . PHE A 1 194 ? 19.399 -7.385 -5.982 1.00 91.75 194 PHE A N 1
ATOM 1624 C CA . PHE A 1 194 ? 20.676 -7.540 -6.667 1.00 91.75 194 PHE A CA 1
ATOM 1625 C C . PHE A 1 194 ? 21.874 -7.146 -5.796 1.00 91.75 194 PHE A C 1
ATOM 1627 O O . PHE A 1 194 ? 21.854 -6.145 -5.066 1.00 91.75 194 PHE A O 1
ATOM 1634 N N . LYS A 1 195 ? 22.942 -7.923 -5.921 1.00 88.44 195 LYS A N 1
ATOM 1635 C CA . LYS A 1 195 ? 24.265 -7.711 -5.341 1.00 88.44 195 LYS A CA 1
ATOM 1636 C C . LYS A 1 195 ? 25.267 -7.407 -6.449 1.00 88.44 195 LYS A C 1
ATOM 1638 O O . LYS A 1 195 ? 25.014 -7.647 -7.622 1.00 88.44 195 LYS A O 1
ATOM 1643 N N . GLU A 1 196 ? 26.429 -6.892 -6.067 1.00 76.38 196 GLU A N 1
ATOM 1644 C CA . GLU A 1 196 ? 27.511 -6.599 -7.018 1.00 76.38 196 GLU A CA 1
ATOM 1645 C C . GLU A 1 196 ? 27.985 -7.857 -7.763 1.00 76.38 196 GLU A C 1
ATOM 1647 O O . GLU A 1 196 ? 28.319 -7.783 -8.939 1.00 76.38 196 GLU A O 1
ATOM 1652 N N . GLU A 1 197 ? 27.941 -9.016 -7.103 1.00 81.94 197 GLU A N 1
ATOM 1653 C CA . GLU A 1 197 ? 28.330 -10.321 -7.658 1.00 81.94 197 GLU A CA 1
ATOM 1654 C C . GLU A 1 197 ? 27.400 -10.819 -8.777 1.00 81.94 197 GLU A C 1
ATOM 1656 O O . GLU A 1 197 ? 27.815 -11.647 -9.586 1.00 81.94 197 GLU A O 1
ATOM 1661 N N . ASP A 1 198 ? 26.162 -10.315 -8.844 1.00 80.81 198 ASP A N 1
ATOM 1662 C CA . ASP A 1 198 ? 25.175 -10.745 -9.843 1.00 80.81 198 ASP A CA 1
ATOM 1663 C C . ASP A 1 198 ? 25.475 -10.174 -11.240 1.00 80.81 198 ASP A C 1
ATOM 1665 O O . ASP A 1 198 ? 24.859 -10.577 -12.228 1.00 80.81 198 ASP A O 1
ATOM 1669 N N . PHE A 1 199 ? 26.428 -9.241 -11.341 1.00 78.50 199 PHE A N 1
ATOM 1670 C CA . PHE A 1 199 ? 26.749 -8.542 -12.575 1.00 78.50 199 PHE A CA 1
ATOM 1671 C C . PHE A 1 199 ? 28.202 -8.753 -12.995 1.00 78.50 199 PHE A C 1
ATOM 1673 O O . PHE A 1 199 ? 29.135 -8.512 -12.232 1.00 78.50 199 PHE A O 1
ATOM 1680 N N . ASN A 1 200 ? 28.411 -9.138 -14.257 1.00 72.94 200 ASN A N 1
ATOM 1681 C CA . ASN A 1 200 ? 29.749 -9.228 -14.832 1.00 72.94 200 ASN A CA 1
ATOM 1682 C C . ASN A 1 200 ? 30.149 -7.873 -15.449 1.00 72.94 200 ASN A C 1
ATOM 1684 O O . ASN A 1 200 ? 29.616 -7.520 -16.504 1.00 72.94 200 ASN A O 1
ATOM 1688 N N . PRO A 1 201 ? 31.096 -7.114 -14.867 1.00 60.62 201 PRO A N 1
ATOM 1689 C CA . PRO A 1 201 ? 31.497 -5.797 -15.378 1.00 60.62 201 PRO A CA 1
ATOM 1690 C C . PRO A 1 201 ? 32.164 -5.843 -16.763 1.00 60.62 201 PRO A C 1
ATOM 1692 O O . PRO A 1 201 ? 32.377 -4.798 -17.372 1.00 60.62 201 PRO A O 1
ATOM 1695 N N . PHE A 1 202 ? 32.488 -7.035 -17.272 1.00 64.00 202 PHE A N 1
ATOM 1696 C CA . PHE A 1 202 ? 33.112 -7.245 -18.578 1.00 64.00 202 PHE A CA 1
ATOM 1697 C C . PHE A 1 202 ? 32.151 -7.808 -19.637 1.00 64.00 202 PHE A C 1
ATOM 1699 O O . PHE A 1 202 ? 32.605 -8.216 -20.706 1.00 64.00 202 PHE A O 1
ATOM 1706 N N . ASP A 1 203 ? 30.841 -7.851 -19.371 1.00 68.44 203 ASP A N 1
ATOM 1707 C CA . ASP A 1 203 ? 29.854 -8.239 -20.383 1.00 68.44 203 ASP A CA 1
ATOM 1708 C C . ASP A 1 203 ? 29.568 -7.078 -21.354 1.00 68.44 203 ASP A C 1
ATOM 1710 O O . ASP A 1 203 ? 28.729 -6.208 -21.117 1.00 68.44 203 ASP A O 1
ATOM 1714 N N . TRP A 1 204 ? 30.309 -7.051 -22.464 1.00 53.03 204 TRP A N 1
ATOM 1715 C CA . TRP A 1 204 ? 30.209 -6.014 -23.497 1.00 53.03 204 TRP A CA 1
ATOM 1716 C C . TRP A 1 204 ? 28.923 -6.091 -24.331 1.00 53.03 204 TRP A C 1
ATOM 1718 O O . TRP A 1 204 ? 28.548 -5.096 -24.952 1.00 53.03 204 TRP A O 1
ATOM 1728 N N . ASN A 1 205 ? 28.218 -7.230 -24.333 1.00 56.69 205 ASN A N 1
ATOM 1729 C CA . ASN A 1 205 ? 26.961 -7.381 -25.079 1.00 56.69 205 ASN A CA 1
ATOM 1730 C C . ASN A 1 205 ? 25.794 -6.617 -24.428 1.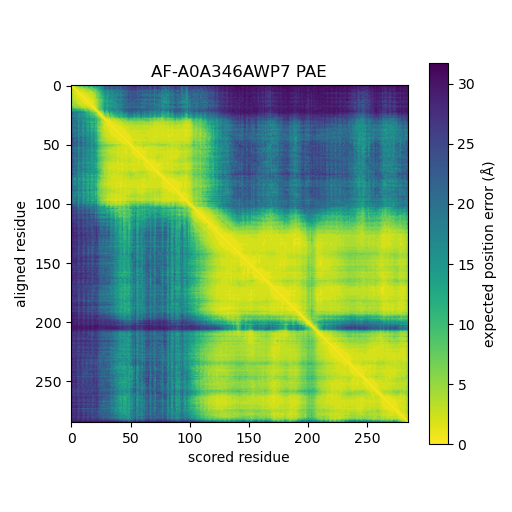00 56.69 205 ASN A C 1
ATOM 1732 O O . ASN A 1 205 ? 24.771 -6.388 -25.071 1.00 56.69 205 ASN A O 1
ATOM 1736 N N . SER A 1 206 ? 25.967 -6.171 -23.184 1.00 58.44 206 SER A N 1
ATOM 1737 C CA . SER A 1 206 ? 24.973 -5.438 -22.398 1.00 58.44 206 SER A CA 1
ATOM 1738 C C . SER A 1 206 ? 24.854 -3.951 -22.775 1.00 58.44 206 SER A C 1
ATOM 1740 O O . SER A 1 206 ? 23.965 -3.261 -22.301 1.00 58.44 206 SER A O 1
ATOM 1742 N N . GLN A 1 207 ? 25.712 -3.391 -23.631 1.00 63.12 207 GLN A N 1
ATOM 1743 C CA . GLN A 1 207 ? 25.776 -1.925 -23.778 1.00 63.12 207 GLN A CA 1
ATOM 1744 C C . GLN A 1 207 ? 24.687 -1.303 -24.670 1.00 63.12 207 GLN A C 1
ATOM 1746 O O . GLN A 1 207 ? 24.476 -0.090 -24.623 1.00 63.12 207 GLN A O 1
ATOM 1751 N N . HIS A 1 208 ? 23.962 -2.098 -25.461 1.00 72.31 208 HIS A N 1
ATOM 1752 C CA . HIS A 1 208 ? 22.904 -1.584 -26.333 1.00 72.31 208 HIS A CA 1
ATOM 1753 C C . HIS A 1 208 ? 21.514 -1.818 -25.741 1.00 72.31 208 HIS A C 1
ATOM 1755 O O . HIS A 1 208 ? 20.882 -2.850 -25.954 1.00 72.31 208 HIS A O 1
ATOM 1761 N N . LEU A 1 209 ? 21.029 -0.808 -25.019 1.00 86.00 209 LEU A N 1
ATOM 1762 C CA . LEU A 1 209 ? 19.669 -0.767 -24.494 1.00 86.00 209 LEU A CA 1
ATOM 1763 C C . LEU A 1 209 ? 18.704 -0.179 -25.526 1.00 86.00 209 LEU A C 1
ATOM 1765 O O . LEU A 1 209 ? 18.941 0.898 -26.077 1.00 86.00 209 LEU A O 1
ATOM 1769 N N . ASN A 1 210 ? 17.585 -0.865 -25.745 1.00 89.00 210 ASN A N 1
ATOM 1770 C CA . ASN A 1 210 ? 16.513 -0.367 -26.599 1.00 89.00 210 ASN A CA 1
ATOM 1771 C C . ASN A 1 210 ? 15.567 0.522 -25.776 1.00 89.00 210 ASN A C 1
ATOM 1773 O O . ASN A 1 210 ? 15.016 0.040 -24.783 1.00 89.00 210 ASN A O 1
ATOM 1777 N N . PRO A 1 211 ? 15.345 1.792 -26.166 1.00 91.94 211 PRO A N 1
ATOM 1778 C CA . PRO A 1 211 ? 14.399 2.657 -25.473 1.00 91.94 211 PRO A CA 1
ATOM 1779 C C . PRO A 1 211 ? 12.993 2.044 -25.454 1.00 91.94 211 PRO A C 1
ATOM 1781 O O . PRO A 1 211 ? 12.502 1.582 -26.483 1.00 91.94 211 PRO A O 1
ATOM 1784 N N . ILE A 1 212 ? 12.330 2.099 -24.299 1.00 93.19 212 ILE A N 1
ATOM 1785 C CA . ILE A 1 212 ? 10.940 1.685 -24.110 1.00 93.19 212 ILE A CA 1
ATOM 1786 C C . ILE A 1 212 ? 10.066 2.947 -24.081 1.00 93.19 212 ILE A C 1
ATOM 1788 O O . ILE A 1 212 ? 10.015 3.646 -23.061 1.00 93.19 212 ILE A O 1
ATOM 1792 N N . PRO A 1 213 ? 9.378 3.285 -25.186 1.00 89.94 213 PRO A N 1
ATOM 1793 C CA . PRO A 1 213 ? 8.618 4.519 -25.282 1.00 89.94 213 PRO A CA 1
ATOM 1794 C C . PRO A 1 213 ? 7.377 4.497 -24.384 1.00 89.94 213 PRO A C 1
ATOM 1796 O O . PRO A 1 213 ? 6.818 3.450 -24.040 1.00 89.94 213 PRO A O 1
ATOM 1799 N N . LYS A 1 214 ? 6.892 5.695 -24.048 1.00 90.56 214 LYS A N 1
ATOM 1800 C CA . LYS A 1 214 ? 5.747 5.901 -23.153 1.00 90.56 214 LYS A CA 1
ATOM 1801 C C . LYS A 1 214 ? 4.497 5.141 -23.578 1.00 90.56 214 LYS A C 1
ATOM 1803 O O . LYS A 1 214 ? 3.760 4.593 -22.756 1.00 90.56 214 LYS A O 1
ATOM 1808 N N . GLU A 1 215 ? 4.255 5.108 -24.876 1.00 91.00 215 GLU A N 1
ATOM 1809 C CA . GLU A 1 215 ? 3.101 4.473 -25.487 1.00 91.00 215 GLU A CA 1
ATOM 1810 C C . GLU A 1 215 ? 3.080 2.966 -25.215 1.00 91.00 215 GLU A C 1
ATOM 1812 O O . GLU A 1 215 ? 2.001 2.384 -25.078 1.00 91.00 215 GLU A O 1
ATOM 1817 N N . GLU A 1 216 ? 4.250 2.335 -25.111 1.00 88.81 216 GLU A N 1
ATOM 1818 C CA . GLU A 1 216 ? 4.372 0.900 -24.880 1.00 88.81 216 GLU A CA 1
ATOM 1819 C C . GLU A 1 216 ? 3.909 0.534 -23.472 1.00 88.81 216 GLU A C 1
ATOM 1821 O O . GLU A 1 216 ? 2.978 -0.260 -23.305 1.00 88.81 216 GLU A O 1
ATOM 1826 N N . TRP A 1 217 ? 4.455 1.188 -22.447 1.00 88.19 217 TRP A N 1
ATOM 1827 C CA . TRP A 1 217 ? 4.050 0.890 -21.078 1.00 88.19 217 TRP A CA 1
ATOM 1828 C C . TRP A 1 217 ? 2.625 1.369 -20.754 1.00 88.19 217 TRP A C 1
ATOM 1830 O O . TRP A 1 217 ? 1.933 0.774 -19.922 1.00 88.19 217 TRP A O 1
ATOM 1840 N N . MET A 1 218 ? 2.096 2.371 -21.467 1.00 87.75 218 MET A N 1
ATOM 1841 C CA . MET A 1 218 ? 0.673 2.725 -21.380 1.00 87.75 218 MET A CA 1
ATOM 1842 C C . MET A 1 218 ? -0.255 1.627 -21.926 1.00 87.75 218 MET A C 1
ATOM 1844 O O . MET A 1 218 ? -1.333 1.408 -21.359 1.00 87.75 218 MET A O 1
ATOM 1848 N N . LYS A 1 219 ? 0.134 0.923 -23.000 1.00 90.38 219 LYS A N 1
ATOM 1849 C CA . LYS A 1 219 ? -0.626 -0.230 -23.523 1.00 90.38 219 LYS A CA 1
ATOM 1850 C C . LYS A 1 219 ? -0.652 -1.368 -22.508 1.00 90.38 219 LYS A C 1
ATOM 1852 O O . LYS A 1 219 ? -1.717 -1.927 -22.248 1.00 90.38 219 LYS A O 1
ATOM 1857 N N . VAL A 1 220 ? 0.490 -1.635 -21.881 1.00 90.06 220 VAL A N 1
ATOM 1858 C CA . VAL A 1 220 ? 0.649 -2.673 -20.854 1.00 90.06 220 VAL A CA 1
ATOM 1859 C C . VAL A 1 220 ? -0.280 -2.444 -19.667 1.00 90.06 220 VAL A C 1
ATOM 1861 O O . VAL A 1 220 ? -0.958 -3.375 -19.238 1.00 90.06 220 VAL A O 1
ATOM 1864 N N . ASN A 1 221 ? -0.413 -1.201 -19.192 1.00 90.44 221 ASN A N 1
ATOM 1865 C CA . ASN A 1 221 ? -1.347 -0.888 -18.107 1.00 90.44 221 ASN A CA 1
ATOM 1866 C C . ASN A 1 221 ? -2.798 -1.282 -18.444 1.00 90.44 221 ASN A C 1
ATOM 1868 O O . ASN A 1 221 ? -3.506 -1.837 -17.606 1.00 90.44 221 ASN A O 1
ATOM 1872 N N . LYS A 1 222 ? -3.247 -1.003 -19.676 1.00 89.75 222 LYS A N 1
ATOM 1873 C CA . LYS A 1 222 ? -4.608 -1.341 -20.127 1.00 89.75 222 LYS A CA 1
ATOM 1874 C C . LYS A 1 222 ? -4.795 -2.848 -20.303 1.00 89.75 222 LYS A C 1
ATOM 1876 O O . LYS A 1 222 ? -5.834 -3.375 -19.908 1.00 89.75 222 LYS A O 1
ATOM 1881 N N . ALA A 1 223 ? -3.803 -3.528 -20.879 1.00 91.25 223 ALA A N 1
ATOM 1882 C CA . ALA A 1 223 ? -3.831 -4.975 -21.074 1.00 91.25 223 ALA A CA 1
ATOM 1883 C C . ALA A 1 223 ? -3.902 -5.713 -19.729 1.00 91.25 223 ALA A C 1
ATOM 1885 O O . ALA A 1 223 ? -4.829 -6.489 -19.503 1.00 91.25 223 ALA A O 1
ATOM 1886 N N . ALA A 1 224 ? -3.011 -5.374 -18.794 1.00 92.00 224 ALA A N 1
ATOM 1887 C CA . ALA A 1 224 ? -2.996 -5.953 -17.456 1.00 92.00 224 ALA A CA 1
ATOM 1888 C C . ALA A 1 224 ? -4.307 -5.697 -16.695 1.00 92.00 224 ALA A C 1
ATOM 1890 O O . ALA A 1 224 ? -4.851 -6.618 -16.092 1.00 92.00 224 ALA A O 1
ATOM 1891 N N . ALA A 1 225 ? -4.878 -4.488 -16.776 1.00 92.75 225 ALA A N 1
ATOM 1892 C CA . ALA A 1 225 ? -6.171 -4.186 -16.155 1.00 92.75 225 ALA A CA 1
ATOM 1893 C C . ALA A 1 225 ? -7.308 -5.076 -16.697 1.00 92.75 225 ALA A C 1
ATOM 1895 O O . ALA A 1 225 ? -8.125 -5.589 -15.927 1.00 92.75 225 ALA A O 1
ATOM 1896 N N . SER A 1 226 ? -7.335 -5.304 -18.016 1.00 92.00 226 SER A N 1
ATOM 1897 C CA . SER A 1 226 ? -8.296 -6.212 -18.651 1.00 92.00 226 SER A CA 1
ATOM 1898 C C . SER A 1 226 ? -8.091 -7.660 -18.201 1.00 92.00 226 SER A C 1
ATOM 1900 O O . SER A 1 226 ? -9.052 -8.349 -17.852 1.00 92.00 226 SER A O 1
ATOM 1902 N N . ASN A 1 227 ? -6.840 -8.112 -18.138 1.00 92.31 227 ASN A N 1
ATOM 1903 C CA . ASN A 1 227 ? -6.498 -9.477 -17.753 1.00 92.31 227 ASN A CA 1
ATOM 1904 C C . ASN A 1 227 ? -6.806 -9.763 -16.284 1.00 92.31 227 ASN A C 1
ATOM 1906 O O . ASN A 1 227 ? -7.397 -10.797 -15.981 1.00 92.31 227 ASN A O 1
ATOM 1910 N N . ILE A 1 228 ? -6.541 -8.812 -15.387 1.00 92.06 228 ILE A N 1
ATOM 1911 C CA . ILE A 1 228 ? -6.958 -8.883 -13.982 1.00 92.06 228 ILE A CA 1
ATOM 1912 C C . ILE A 1 228 ? -8.476 -9.079 -13.879 1.00 92.06 228 ILE A C 1
ATOM 1914 O O . ILE A 1 228 ? -8.943 -9.979 -13.178 1.00 92.06 228 ILE A O 1
ATOM 1918 N N . LYS A 1 229 ? -9.258 -8.296 -14.634 1.00 93.19 229 LYS A N 1
ATOM 1919 C CA . LYS A 1 229 ? -10.719 -8.433 -14.669 1.00 93.19 229 LYS A CA 1
ATOM 1920 C C . LYS A 1 229 ? -11.152 -9.818 -15.165 1.00 93.19 229 LYS A C 1
ATOM 1922 O O . LYS A 1 229 ? -12.038 -10.425 -14.562 1.00 93.19 229 LYS A O 1
ATOM 1927 N N . LYS A 1 230 ? -10.533 -10.340 -16.233 1.00 92.56 230 LYS A N 1
ATOM 1928 C CA . LYS A 1 230 ? -10.806 -11.699 -16.744 1.00 92.56 230 LYS A CA 1
ATOM 1929 C C . LYS A 1 230 ? -10.491 -12.766 -15.691 1.00 92.56 230 LYS A C 1
ATOM 1931 O O . LYS A 1 230 ? -11.314 -13.649 -15.463 1.00 92.56 230 LYS A O 1
ATOM 1936 N N . LEU A 1 231 ? -9.333 -12.676 -15.033 1.00 91.69 231 LEU A N 1
ATOM 1937 C CA . LEU A 1 231 ? -8.900 -13.618 -13.996 1.00 91.69 231 LEU A CA 1
ATOM 1938 C C . LEU A 1 231 ? -9.857 -13.620 -12.801 1.00 91.69 231 LEU A C 1
ATOM 1940 O O . LEU A 1 231 ? -10.258 -14.691 -12.342 1.00 91.69 231 LEU A O 1
ATOM 1944 N N . ARG A 1 232 ? -10.295 -12.438 -12.353 1.00 93.12 232 ARG A N 1
ATOM 1945 C CA . ARG A 1 232 ? -11.297 -12.303 -11.290 1.00 93.12 232 ARG A CA 1
ATOM 1946 C C . ARG A 1 232 ? -12.607 -13.005 -11.657 1.00 93.12 232 ARG A C 1
ATOM 1948 O O . ARG A 1 232 ? -13.131 -13.778 -10.858 1.00 93.12 232 ARG A O 1
ATOM 1955 N N . ILE A 1 233 ? -13.121 -12.765 -12.867 1.00 93.50 233 ILE A N 1
ATOM 1956 C CA . ILE A 1 233 ? -14.362 -13.391 -13.354 1.00 93.50 233 ILE A CA 1
ATOM 1957 C C . ILE A 1 233 ? -14.199 -14.911 -13.463 1.00 93.50 233 ILE A C 1
ATOM 1959 O O . ILE A 1 233 ? -15.080 -15.647 -13.029 1.00 93.50 233 ILE A O 1
ATOM 1963 N N . LYS A 1 234 ? -13.057 -15.394 -13.968 1.00 92.44 234 LYS A N 1
ATOM 1964 C CA . LYS A 1 234 ? -12.749 -16.831 -14.066 1.00 92.44 234 LYS A CA 1
ATOM 1965 C C . LYS A 1 234 ? -12.739 -17.524 -12.698 1.00 92.44 234 LYS A C 1
ATOM 1967 O O . LYS A 1 234 ? -13.102 -18.690 -12.605 1.00 92.44 234 LYS A O 1
ATOM 1972 N N . LYS A 1 235 ? -12.343 -16.812 -11.641 1.00 90.25 235 LYS A N 1
ATOM 1973 C CA . LYS A 1 235 ? -12.385 -17.289 -10.249 1.00 90.25 235 LYS A CA 1
ATOM 1974 C C . LYS A 1 235 ? -13.763 -17.134 -9.586 1.00 90.25 235 LYS A C 1
ATOM 1976 O O . LYS A 1 235 ? -13.901 -17.485 -8.422 1.00 90.25 235 LYS A O 1
ATOM 1981 N N . GLY A 1 236 ? -14.768 -16.613 -10.297 1.00 93.56 236 GLY A N 1
ATOM 1982 C CA . GLY A 1 236 ? -16.125 -16.424 -9.775 1.00 93.56 236 GLY A CA 1
ATOM 1983 C C . GLY A 1 236 ? -16.253 -15.298 -8.745 1.00 93.56 236 GLY A C 1
ATOM 1984 O O . GLY A 1 236 ? -17.223 -15.266 -7.995 1.00 93.56 236 GLY A O 1
ATOM 1985 N N . LEU A 1 237 ? -15.287 -14.377 -8.686 1.00 93.62 237 LEU A N 1
ATOM 1986 C CA . LEU A 1 237 ? -15.245 -13.324 -7.671 1.00 93.62 237 LEU A CA 1
ATOM 1987 C C . LEU A 1 237 ? -15.930 -12.043 -8.160 1.00 93.62 237 LEU A C 1
ATOM 1989 O O . LEU A 1 237 ? -15.687 -11.556 -9.270 1.00 93.62 237 LEU A O 1
ATOM 1993 N N . SER A 1 238 ? -16.738 -11.428 -7.300 1.00 94.75 238 SER A N 1
ATOM 1994 C CA . SER A 1 238 ? -17.188 -10.046 -7.490 1.00 94.75 238 SER A CA 1
ATOM 1995 C C . SER A 1 238 ? -16.052 -9.049 -7.223 1.00 94.75 238 SER A C 1
ATOM 1997 O O . SER A 1 238 ? -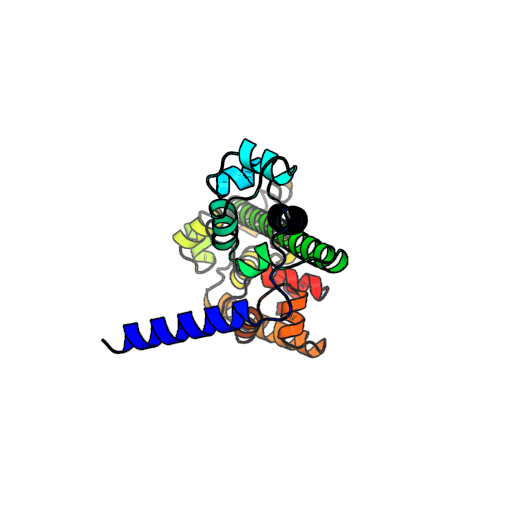15.041 -9.376 -6.602 1.00 94.75 238 SER A O 1
ATOM 1999 N N . VAL A 1 239 ? -16.217 -7.801 -7.680 1.00 92.50 239 VAL A N 1
ATOM 2000 C CA . VAL A 1 239 ? -15.237 -6.728 -7.412 1.00 92.50 239 VAL A CA 1
ATOM 2001 C C . VAL A 1 239 ? -15.081 -6.489 -5.908 1.00 92.50 239 VAL A C 1
ATOM 2003 O O . VAL A 1 239 ? -13.966 -6.285 -5.450 1.00 92.50 239 VAL A O 1
ATOM 2006 N N . GLN A 1 240 ? -16.182 -6.549 -5.151 1.00 90.69 240 GLN A N 1
ATOM 2007 C CA . GLN A 1 240 ? -16.170 -6.391 -3.696 1.00 90.69 240 GLN A CA 1
ATOM 2008 C C . GLN A 1 240 ? -15.405 -7.537 -3.026 1.00 90.69 240 GLN A C 1
ATOM 2010 O O . GLN A 1 240 ? -14.483 -7.281 -2.270 1.00 90.69 240 GLN A O 1
ATOM 2015 N N . GLN A 1 241 ? -15.708 -8.788 -3.388 1.00 90.50 241 GLN A N 1
ATOM 2016 C CA . GLN A 1 241 ? -15.035 -9.959 -2.813 1.00 90.50 241 GLN A CA 1
ATOM 2017 C C . GLN A 1 241 ? -13.530 -9.965 -3.080 1.00 90.50 241 GLN A C 1
ATOM 2019 O O . GLN A 1 241 ? -12.760 -10.306 -2.189 1.00 90.50 241 GLN A O 1
ATOM 2024 N N . LEU A 1 242 ? -13.099 -9.574 -4.287 1.00 91.50 242 LEU A N 1
ATOM 2025 C CA . LEU A 1 242 ? -11.671 -9.413 -4.552 1.00 91.50 242 LEU A CA 1
ATOM 2026 C C . LEU A 1 242 ? -11.094 -8.307 -3.666 1.00 91.50 242 LEU A C 1
ATOM 2028 O O . LEU A 1 242 ? -10.094 -8.535 -3.001 1.00 91.50 242 LEU A O 1
ATOM 2032 N N . ALA A 1 243 ? -11.731 -7.134 -3.642 1.00 89.12 243 ALA A N 1
ATOM 2033 C CA . ALA A 1 243 ? -11.268 -5.983 -2.875 1.00 89.12 243 ALA A CA 1
ATOM 2034 C C . ALA A 1 243 ? -11.098 -6.311 -1.381 1.00 89.12 243 ALA A C 1
ATOM 2036 O O . ALA A 1 243 ? -10.050 -6.006 -0.816 1.00 89.12 243 ALA A O 1
ATOM 2037 N N . ASP A 1 244 ? -12.056 -7.022 -0.787 1.00 84.81 244 ASP A N 1
ATOM 2038 C CA . ASP A 1 244 ? -11.995 -7.482 0.602 1.00 84.81 244 ASP A CA 1
ATOM 2039 C C . ASP A 1 244 ? -10.880 -8.517 0.813 1.00 84.81 244 ASP A C 1
ATOM 2041 O O . ASP A 1 244 ? -10.142 -8.443 1.795 1.00 84.81 244 ASP A O 1
ATOM 2045 N N . ALA A 1 245 ? -10.695 -9.445 -0.132 1.00 86.31 245 ALA A N 1
ATOM 2046 C CA . ALA A 1 245 ? -9.657 -10.471 -0.044 1.00 86.31 245 ALA A CA 1
ATOM 2047 C C . ALA A 1 245 ? -8.233 -9.888 -0.050 1.00 86.31 245 ALA A C 1
ATOM 2049 O O . ALA A 1 245 ? -7.371 -10.372 0.689 1.00 86.31 245 ALA A O 1
ATOM 2050 N N . ILE A 1 246 ? -7.994 -8.842 -0.852 1.00 87.31 246 ILE A N 1
ATOM 2051 C CA . ILE A 1 246 ? -6.687 -8.168 -0.944 1.00 87.31 246 ILE A CA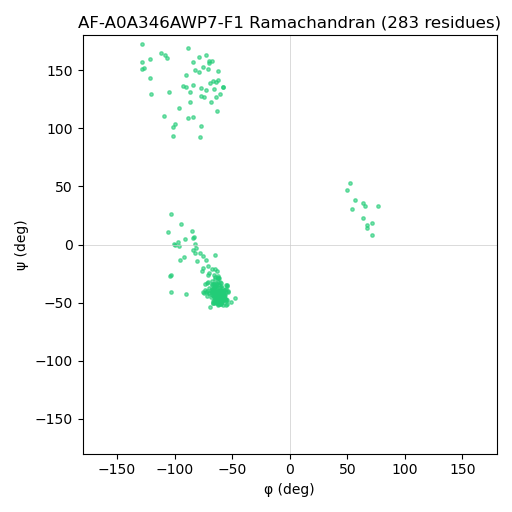 1
ATOM 2052 C C . ILE A 1 246 ? -6.571 -6.911 -0.064 1.00 87.31 246 ILE A C 1
ATOM 2054 O O . ILE A 1 246 ? -5.504 -6.310 -0.013 1.00 87.31 246 ILE A O 1
ATOM 2058 N N . GLY A 1 247 ? -7.624 -6.519 0.662 1.00 83.44 247 GLY A N 1
ATOM 2059 C CA . GLY A 1 247 ? -7.587 -5.412 1.628 1.00 83.44 247 GLY A CA 1
ATOM 2060 C C . GLY A 1 247 ? -7.618 -4.005 1.016 1.00 83.44 247 GLY A C 1
ATOM 2061 O O . GLY A 1 247 ? -7.016 -3.079 1.561 1.00 83.44 247 GLY A O 1
ATOM 2062 N N . TYR A 1 248 ? -8.314 -3.819 -0.107 1.00 86.75 248 TYR A N 1
ATOM 2063 C CA . TYR A 1 248 ? -8.467 -2.521 -0.774 1.00 86.75 248 TYR A CA 1
ATOM 2064 C C . TYR A 1 248 ? -9.936 -2.113 -0.894 1.00 86.75 248 TYR A C 1
ATOM 2066 O O . TYR A 1 248 ? -10.844 -2.932 -0.848 1.00 86.75 248 TYR A O 1
ATOM 2074 N N . GLY A 1 249 ? -10.190 -0.819 -1.093 1.00 85.75 249 GLY A N 1
ATOM 2075 C CA . GLY A 1 249 ? -11.547 -0.336 -1.348 1.00 85.75 249 GLY A CA 1
ATOM 2076 C C . GLY A 1 249 ? -12.069 -0.785 -2.718 1.00 85.75 249 GLY A C 1
ATOM 2077 O O . GLY A 1 249 ? -11.354 -0.696 -3.721 1.00 85.75 249 GLY A O 1
ATOM 2078 N N . ARG A 1 250 ? -13.347 -1.178 -2.786 1.00 90.81 250 ARG A N 1
ATOM 2079 C CA . ARG A 1 250 ? -14.045 -1.566 -4.028 1.00 90.81 250 ARG A CA 1
ATOM 2080 C C . ARG A 1 250 ? -13.827 -0.581 -5.173 1.00 90.81 250 ARG A C 1
ATOM 2082 O O . ARG A 1 250 ? -13.538 -0.992 -6.294 1.00 90.81 250 ARG A O 1
ATOM 2089 N N . ASP A 1 251 ? -13.947 0.715 -4.896 1.00 89.25 251 ASP A N 1
ATOM 2090 C CA . ASP A 1 251 ? -13.809 1.767 -5.906 1.00 89.25 251 ASP A CA 1
ATOM 2091 C C . ASP A 1 251 ? -12.402 1.835 -6.505 1.00 89.25 251 ASP A C 1
ATOM 2093 O O . ASP A 1 251 ? -12.251 2.160 -7.685 1.00 89.25 251 ASP A O 1
ATOM 2097 N N . ALA A 1 252 ? -11.373 1.520 -5.713 1.00 88.31 252 ALA A N 1
ATOM 2098 C CA . ALA A 1 252 ? -9.998 1.482 -6.192 1.00 88.31 252 ALA A CA 1
ATOM 2099 C C . ALA A 1 252 ? -9.820 0.345 -7.206 1.00 88.31 252 ALA A C 1
ATOM 2101 O O . ALA A 1 252 ? -9.348 0.590 -8.317 1.00 88.31 252 ALA A O 1
ATOM 2102 N N . ILE A 1 253 ? -10.288 -0.861 -6.867 1.00 92.31 253 ILE A N 1
ATOM 2103 C CA . ILE A 1 253 ? -10.246 -2.031 -7.758 1.00 92.31 253 ILE A CA 1
ATOM 2104 C C . ILE A 1 253 ? -11.103 -1.799 -9.003 1.00 92.31 253 ILE A C 1
ATOM 2106 O O . ILE A 1 253 ? -10.668 -2.065 -10.121 1.00 92.31 253 ILE A O 1
ATOM 2110 N N . TYR A 1 254 ? -12.289 -1.211 -8.842 1.00 91.88 254 TYR A N 1
ATOM 2111 C CA . TYR A 1 254 ? -13.167 -0.896 -9.963 1.00 91.88 254 TYR A CA 1
ATOM 2112 C C . TYR A 1 254 ? -12.519 0.081 -10.955 1.00 91.88 254 TYR A C 1
ATOM 2114 O O . TYR A 1 254 ? -12.506 -0.177 -12.157 1.00 91.88 254 TYR A O 1
ATOM 2122 N N . LYS A 1 255 ? -11.952 1.201 -10.485 1.00 91.12 255 LYS A N 1
ATOM 2123 C CA . LYS A 1 255 ? -11.275 2.180 -11.361 1.00 91.12 255 LYS A CA 1
ATOM 2124 C C . LYS A 1 255 ? -10.043 1.583 -12.042 1.00 91.12 255 LYS A C 1
ATOM 2126 O O . LYS A 1 255 ? -9.799 1.881 -13.214 1.00 91.12 255 LYS A O 1
ATOM 2131 N N . MET A 1 256 ? -9.319 0.732 -11.323 1.00 91.62 256 MET A N 1
ATOM 2132 C CA . MET A 1 256 ? -8.160 0.003 -11.819 1.00 91.62 256 MET A CA 1
ATOM 2133 C C . MET A 1 256 ? -8.531 -0.941 -12.970 1.00 91.62 256 MET A C 1
ATOM 2135 O O . MET A 1 256 ? -7.945 -0.828 -14.041 1.00 91.62 256 MET A O 1
ATOM 2139 N N . GLU A 1 257 ? -9.536 -1.808 -12.804 1.00 90.88 257 GLU A N 1
ATOM 2140 C CA . GLU A 1 257 ? -9.985 -2.747 -13.851 1.00 90.88 257 GLU A CA 1
ATOM 2141 C C . GLU A 1 257 ? -10.515 -2.046 -15.108 1.00 90.88 257 GLU A C 1
ATOM 2143 O O . GLU A 1 257 ? -10.458 -2.589 -16.209 1.00 90.88 257 GLU A O 1
ATOM 2148 N N . GLN A 1 258 ? -11.036 -0.828 -14.956 1.00 89.19 258 GLN A N 1
ATOM 2149 C CA . GLN A 1 258 ? -11.492 0.007 -16.071 1.00 89.19 258 GLN A CA 1
ATOM 2150 C C . GLN A 1 258 ? -10.339 0.760 -16.759 1.00 89.19 258 GLN A C 1
ATOM 2152 O O . GLN A 1 258 ? -10.578 1.507 -17.705 1.00 89.19 258 GLN A O 1
ATOM 2157 N N . GLY A 1 259 ? -9.100 0.632 -16.267 1.00 84.75 259 GLY A N 1
ATOM 2158 C CA . GLY A 1 259 ? -7.931 1.345 -16.784 1.00 84.75 259 GLY A CA 1
ATOM 2159 C C . GLY A 1 259 ? -7.975 2.862 -16.565 1.00 84.75 259 GLY A C 1
ATOM 2160 O O . GLY A 1 259 ? -7.230 3.590 -17.218 1.00 84.75 259 GLY A O 1
ATOM 2161 N N . LYS A 1 260 ? -8.845 3.356 -15.668 1.00 86.06 260 LYS A N 1
ATOM 2162 C CA . LYS A 1 260 ? -8.978 4.793 -15.354 1.00 86.06 260 LYS A CA 1
ATOM 2163 C C . LYS A 1 260 ? -7.836 5.312 -14.482 1.00 86.06 260 LYS A C 1
ATOM 2165 O O . LYS A 1 260 ? -7.613 6.516 -14.410 1.00 86.06 260 LYS A O 1
ATOM 2170 N N . THR A 1 261 ? -7.141 4.411 -13.801 1.00 88.19 261 THR A N 1
ATOM 2171 C CA . THR A 1 261 ? -5.976 4.702 -12.966 1.00 88.19 261 THR A CA 1
ATOM 2172 C C . THR A 1 261 ? -4.830 3.783 -13.354 1.00 88.19 261 THR A C 1
ATOM 2174 O O . THR A 1 261 ? -5.057 2.650 -13.783 1.00 88.19 261 THR A O 1
ATOM 2177 N N . PHE A 1 262 ? -3.596 4.248 -13.166 1.00 87.19 262 PHE A N 1
ATOM 2178 C CA . PHE A 1 262 ? -2.432 3.376 -13.284 1.00 87.19 262 PHE A CA 1
ATOM 2179 C C . PHE A 1 262 ? -2.462 2.284 -12.215 1.00 87.19 262 PHE A C 1
ATOM 2181 O O . PHE A 1 262 ? -2.823 2.534 -11.060 1.00 87.19 262 PHE A O 1
ATOM 2188 N N . LEU A 1 263 ? -2.076 1.078 -12.619 1.00 91.75 263 LEU A N 1
ATOM 2189 C CA . LEU A 1 263 ? -1.914 -0.068 -11.740 1.00 91.75 263 LEU A CA 1
ATOM 2190 C C . LEU A 1 263 ? -0.808 0.231 -10.726 1.00 91.75 263 LEU A C 1
ATOM 2192 O O . LEU A 1 263 ? 0.364 0.409 -11.075 1.00 91.75 263 LEU A O 1
ATOM 2196 N N . ARG A 1 264 ? -1.196 0.310 -9.452 1.00 91.25 264 ARG A N 1
ATOM 2197 C CA . ARG A 1 264 ? -0.237 0.393 -8.349 1.00 91.25 264 ARG A CA 1
ATOM 2198 C C . ARG A 1 264 ? 0.409 -0.968 -8.182 1.00 91.25 264 ARG A C 1
ATOM 2200 O O . ARG A 1 264 ? -0.299 -1.970 -8.120 1.00 91.25 264 ARG A O 1
ATOM 2207 N N . LEU A 1 265 ? 1.730 -0.985 -8.065 1.00 91.88 265 LEU A N 1
ATOM 2208 C CA . LEU A 1 265 ? 2.462 -2.238 -7.988 1.00 91.88 265 LEU A CA 1
ATOM 2209 C C . LEU A 1 265 ? 2.098 -3.042 -6.731 1.00 91.88 265 LEU A C 1
ATOM 2211 O O . LEU A 1 265 ? 1.937 -4.250 -6.825 1.00 91.88 265 LEU A O 1
ATOM 2215 N N . SER A 1 266 ? 1.844 -2.377 -5.599 1.00 91.25 266 SER A N 1
ATOM 2216 C CA . SER A 1 266 ? 1.377 -3.037 -4.369 1.00 91.25 266 SER A CA 1
ATOM 2217 C C . SER A 1 266 ? 0.082 -3.832 -4.572 1.00 91.25 266 SER A C 1
ATOM 2219 O O . SER A 1 266 ? 0.010 -4.987 -4.176 1.00 91.25 266 SER A O 1
ATOM 2221 N N . ILE A 1 267 ? -0.908 -3.251 -5.264 1.00 91.38 267 ILE A N 1
ATOM 2222 C CA . ILE A 1 267 ? -2.181 -3.930 -5.559 1.00 91.38 267 ILE A CA 1
ATOM 2223 C C . ILE A 1 267 ? -1.932 -5.146 -6.452 1.00 91.38 267 ILE A C 1
ATOM 2225 O O . ILE A 1 267 ? -2.531 -6.196 -6.239 1.00 91.38 267 ILE A O 1
ATOM 2229 N N . VAL A 1 268 ? -1.056 -5.003 -7.451 1.00 92.81 268 VAL A N 1
ATOM 2230 C CA . VAL A 1 268 ? -0.708 -6.103 -8.356 1.00 92.81 268 VAL A CA 1
ATOM 2231 C C . VAL A 1 268 ? -0.033 -7.240 -7.593 1.00 92.81 268 VAL A C 1
ATOM 2233 O O . VAL A 1 268 ? -0.454 -8.377 -7.753 1.00 92.81 268 VAL A O 1
ATOM 2236 N N . ILE A 1 269 ? 0.933 -6.934 -6.724 1.00 92.12 269 ILE A N 1
ATOM 2237 C CA . ILE A 1 269 ? 1.629 -7.915 -5.880 1.00 92.12 269 ILE A CA 1
ATOM 2238 C C . ILE A 1 269 ? 0.648 -8.674 -4.978 1.00 92.12 269 ILE A C 1
ATOM 2240 O O . ILE A 1 269 ? 0.704 -9.899 -4.894 1.00 92.12 269 ILE A O 1
ATOM 2244 N N . ASP A 1 270 ? -0.255 -7.964 -4.300 1.00 91.12 270 ASP A N 1
ATOM 2245 C CA . ASP A 1 270 ? -1.222 -8.601 -3.400 1.00 91.12 270 ASP A CA 1
ATOM 2246 C C . ASP A 1 270 ? -2.195 -9.496 -4.180 1.00 91.12 270 ASP A C 1
ATOM 2248 O O . ASP A 1 270 ? -2.557 -10.588 -3.738 1.00 91.12 270 ASP A O 1
ATOM 2252 N N . LEU A 1 271 ? -2.582 -9.059 -5.380 1.00 91.75 271 LEU A N 1
ATOM 2253 C CA . LEU A 1 271 ? -3.456 -9.807 -6.270 1.00 91.75 271 LEU A CA 1
ATOM 2254 C C . LEU A 1 271 ? -2.789 -11.068 -6.821 1.00 91.75 271 LEU A C 1
ATOM 2256 O O . LEU A 1 271 ? -3.424 -12.122 -6.837 1.00 91.75 271 LEU A O 1
ATOM 2260 N N . THR A 1 272 ? -1.539 -10.990 -7.276 1.00 91.19 272 THR A N 1
ATOM 2261 C CA . THR A 1 272 ? -0.820 -12.147 -7.827 1.00 91.19 272 THR A CA 1
ATOM 2262 C C . THR A 1 272 ? -0.531 -13.179 -6.747 1.00 91.19 272 THR A C 1
ATOM 2264 O O . THR A 1 272 ? -0.747 -14.368 -6.974 1.00 91.19 272 THR A O 1
ATOM 2267 N N . GLN A 1 273 ? -0.190 -12.732 -5.535 1.00 90.19 273 GLN A N 1
ATOM 2268 C CA . GLN A 1 273 ? -0.056 -13.601 -4.363 1.00 90.19 273 GLN A CA 1
ATOM 2269 C C . GLN A 1 273 ? -1.377 -14.276 -3.993 1.00 90.19 273 GLN A C 1
ATOM 2271 O O . GLN A 1 273 ? -1.409 -15.485 -3.782 1.00 90.19 273 GLN A O 1
ATOM 2276 N N . TYR A 1 274 ? -2.481 -13.526 -3.963 1.00 90.81 274 TYR A N 1
ATOM 2277 C CA . TYR A 1 274 ? -3.802 -14.087 -3.675 1.00 90.81 274 TYR A CA 1
ATOM 2278 C C . TYR A 1 274 ? -4.247 -15.114 -4.728 1.00 90.81 274 TYR A C 1
ATOM 2280 O O . TYR A 1 274 ? -4.831 -16.147 -4.399 1.00 90.81 274 TYR A O 1
ATOM 2288 N N . LEU A 1 275 ? -3.967 -14.849 -6.005 1.00 87.81 275 LEU A N 1
ATOM 2289 C CA . LEU A 1 275 ? -4.313 -15.746 -7.108 1.00 87.81 275 LEU A CA 1
ATOM 2290 C C . LEU A 1 275 ? -3.306 -16.887 -7.316 1.00 87.81 275 LEU A C 1
ATOM 2292 O O . LEU A 1 275 ? -3.604 -17.790 -8.103 1.00 87.81 275 LEU A O 1
ATOM 2296 N N . ASN A 1 276 ? -2.175 -16.861 -6.603 1.00 89.06 276 ASN A N 1
ATOM 2297 C CA . ASN A 1 276 ? -1.035 -17.764 -6.742 1.00 89.06 276 ASN A CA 1
ATOM 2298 C C . ASN A 1 276 ? -0.529 -17.861 -8.193 1.00 89.06 276 ASN A C 1
ATOM 2300 O O . ASN A 1 276 ? -0.459 -18.943 -8.777 1.00 89.06 276 ASN A O 1
ATOM 2304 N N . ILE A 1 277 ? -0.248 -16.704 -8.790 1.00 90.75 277 ILE A N 1
ATOM 2305 C CA . ILE A 1 277 ? 0.308 -16.564 -10.140 1.00 90.75 277 ILE A CA 1
ATOM 2306 C C . ILE A 1 277 ? 1.537 -15.653 -10.105 1.00 90.75 277 ILE A C 1
ATOM 2308 O O . ILE A 1 277 ? 1.662 -14.821 -9.211 1.00 90.75 277 ILE A O 1
ATOM 2312 N N . ASP A 1 278 ? 2.408 -15.785 -11.098 1.00 90.38 278 ASP A N 1
ATOM 2313 C CA . ASP A 1 278 ? 3.547 -14.885 -11.314 1.00 90.38 278 ASP A CA 1
ATOM 2314 C C . ASP A 1 278 ? 3.087 -13.535 -11.920 1.00 90.38 278 ASP A C 1
ATOM 2316 O O . ASP A 1 278 ? 2.045 -13.461 -12.589 1.00 90.38 278 ASP A O 1
ATOM 2320 N N . ILE A 1 279 ? 3.836 -12.453 -11.674 1.00 90.88 279 ILE A N 1
ATOM 2321 C CA . ILE A 1 279 ? 3.486 -11.109 -12.154 1.00 90.88 279 ILE A CA 1
ATOM 2322 C C . ILE A 1 279 ? 3.545 -11.040 -13.685 1.00 90.88 279 ILE A C 1
ATOM 2324 O O . ILE A 1 279 ? 2.651 -10.450 -14.303 1.00 90.88 279 ILE A O 1
ATOM 2328 N N . ASP A 1 280 ? 4.539 -11.663 -14.323 1.00 88.56 280 ASP A N 1
ATOM 2329 C CA . ASP A 1 280 ? 4.664 -11.673 -15.788 1.00 88.56 280 ASP A CA 1
ATOM 2330 C C . ASP A 1 280 ? 3.477 -12.368 -16.471 1.00 88.56 280 ASP A C 1
ATOM 2332 O O . ASP A 1 280 ? 3.075 -12.005 -17.584 1.00 88.56 280 ASP A O 1
ATOM 2336 N N . SER A 1 281 ? 2.848 -13.324 -15.790 1.00 87.19 281 SER A N 1
ATOM 2337 C CA . SER A 1 281 ? 1.669 -14.041 -16.283 1.00 87.19 281 SER A CA 1
ATOM 2338 C C . SER A 1 281 ? 0.447 -13.134 -16.503 1.00 87.19 281 SER A C 1
ATOM 2340 O O . SER A 1 281 ? -0.398 -13.443 -17.351 1.00 87.19 281 SER A O 1
ATOM 2342 N N . LEU A 1 282 ? 0.371 -11.973 -15.836 1.00 86.56 282 LEU A N 1
ATOM 2343 C CA . LEU A 1 282 ? -0.691 -10.977 -16.058 1.00 86.56 282 LEU A CA 1
ATOM 2344 C C . LEU A 1 282 ? -0.660 -10.360 -17.463 1.00 86.56 282 LEU A C 1
ATOM 2346 O O . LEU A 1 282 ? -1.668 -9.822 -17.930 1.00 86.56 282 LEU A O 1
ATOM 2350 N N . LEU A 1 283 ? 0.486 -10.427 -18.140 1.00 82.44 283 LEU A N 1
ATOM 2351 C CA . LEU A 1 283 ? 0.683 -9.853 -19.470 1.00 82.44 283 LEU A CA 1
ATOM 2352 C C . LEU A 1 283 ? 0.467 -10.859 -20.602 1.00 82.44 283 LEU A C 1
ATOM 2354 O O . LEU A 1 283 ? 0.346 -10.454 -21.754 1.00 82.44 283 LEU A O 1
ATOM 2358 N N . LYS A 1 284 ? 0.398 -12.155 -20.281 1.00 73.38 284 LYS A N 1
ATOM 2359 C CA . LYS A 1 284 ? 0.306 -13.260 -21.251 1.00 73.38 284 LYS A CA 1
ATOM 2360 C C . LYS A 1 284 ? -1.134 -13.762 -21.490 1.00 73.38 284 LYS A C 1
ATOM 2362 O O . LYS A 1 284 ? -1.312 -14.740 -22.209 1.00 73.38 284 LYS A O 1
ATOM 2367 N N . THR A 1 285 ? -2.144 -13.144 -20.864 1.00 53.94 285 THR A N 1
ATOM 2368 C CA . THR A 1 285 ? -3.564 -13.588 -20.824 1.00 53.94 285 THR A CA 1
ATOM 2369 C C . THR A 1 285 ? -4.492 -12.842 -21.789 1.00 53.94 285 THR A C 1
ATOM 2371 O O . THR A 1 285 ? -5.618 -13.332 -22.050 1.00 53.94 285 THR A O 1
#

Organism: NCBI:txid2144175

Nearest PDB structures (foldseek):
  2b5a-assembly1_A  TM=8.826E-01  e=4.098E-03  [Bacillus] caldolyticus
  1y7y-assembly1_B  TM=9.022E-01  e=1.120E-02  Aeromonas hydrophila
  3f52-assembly1_A  TM=9.037E-01  e=2.796E-02  Corynebacterium glutamicum
  1y9q-assembly1_A-2  TM=8.944E-01  e=4.623E-02  Vibrio cholerae
  3f51-assembly1_A  TM=9.137E-01  e=6.976E-02  Corynebacterium glutamicum

Sequence (285 aa):
MNAKKTFIKTANKAARDFYLAEKKPDVTELRWMEVQERIRQNLVLIRNMYGMSQKHCADLLGLNPKYVNAMENGRYYASLRCVWLFSQMFYIPIGLLVEHEWGEEENQIWVEALMKIRQLKEKHGQVYETIRHNLMTLRYYYCLNQNETAALLGLSNSYMWALENGRYHMSFPIAYAVSRLFNMTMDDFIYHRFKEEDFNPFDWNSQHLNPIPKEEWMKVNKAAASNIKKLRIKKGLSVQQLADAIGYGRDAIYKMEQGKTFLRLSIVIDLTQYLNIDIDSLLKT

Mean predicted aligned error: 12.71 Å

pLDDT: mean 86.38, std 9.54, range [53.03, 96.38]

Solvent-accessible surface area (backbone atoms only — not comparable to full-atom values): 15833 Å² total; per-residue (Å²): 118,64,69,62,55,50,50,52,52,52,51,53,47,54,52,49,54,57,74,67,38,91,71,68,83,80,80,46,71,68,53,51,50,54,47,47,51,40,28,40,51,40,53,51,48,53,38,52,53,71,70,44,49,60,54,57,47,13,61,74,69,75,46,57,42,67,54,47,50,35,25,72,70,67,76,37,75,80,47,70,67,56,54,50,46,50,19,66,76,70,71,41,62,59,63,58,43,55,72,55,80,80,48,74,67,57,48,50,54,52,43,53,53,39,51,50,53,50,52,50,52,54,50,50,50,54,39,54,51,32,33,38,50,34,54,51,52,52,34,54,74,71,71,47,53,61,54,56,52,12,57,36,51,55,46,51,45,71,56,42,51,30,36,69,69,65,75,40,81,73,36,38,33,56,48,48,40,53,17,56,45,70,74,50,50,48,53,54,49,45,72,50,71,75,55,76,86,79,54,69,95,80,58,73,84,69,74,78,67,63,67,40,52,52,70,58,33,55,50,47,40,44,51,32,18,47,30,52,49,52,52,38,52,75,70,72,45,52,67,55,58,50,17,62,74,65,71,50,58,45,67,58,53,52,38,30,44,68,47,76,42,83,48,49,36,68,61,52,53,46,48,25,60,73,70,71,49,62,68,62,58,44,73,77,107

Secondary structure (DSSP, 8-state):
-HHHHHHHHHHHHHHHHHHH-SS-----HHHHHHHHHHHHHHHHHHHHHTT--HHHHHHHHT--HHHHHHHHTTSSPPPHHHHHHHHHHHT--HHHHHH----HHHHHHHHHHHHHHHHHHHHHHHHHHHHHHHHHHHHHHTT--HHHHHHHTT--HHHHHHHHTTSSPPBHHHHHHHHHHTT--HHHHHH----GGGS-TT-GGGG-PPP--HHHHHHHHHHHHHHHHHHHHHTT--HHHHHHHHT--HHHHHHHHTTSS--BHHHHHHHHHHHT--SGGGG--

Foldseek 3Di:
DVVVVVVVVVVVVVVVCQVPDPDHDPPDPVVVLVQQVQLLVLLVLLCVLQVHDLVRVCVQLVHDSVVSVCSNVVVDGQDPSNLVSSCVVVVNDSCCSGPDDDDPVRSVVSSVVSVVVVVLVVVVVVLLVLLLQLLVVVCVLLPHDLCRVCQLAQHHSVVSVCSNVVVDGDFPLSLVQSCVQQVHDSCCSRPPRDDPVVDDSPPPVRNDGHRDHPVNSLVQQLQLLCLLVVLCVVVVHDLCRLCVQLVHDSVVNVCSSVSVDTHHVSSLVSSCVSSVHDSVVSRVD